Protein AF-A0A4R2CNG4-F1 (afdb_monomer)

Structure (mmCIF, N/CA/C/O backbone):
data_AF-A0A4R2CNG4-F1
#
_entry.id   AF-A0A4R2CNG4-F1
#
loop_
_atom_site.group_PDB
_atom_site.id
_atom_site.type_symbol
_atom_site.label_atom_id
_atom_site.label_alt_id
_atom_site.label_comp_id
_atom_site.label_asym_id
_atom_site.label_entity_id
_atom_site.label_seq_id
_atom_site.pdbx_PDB_ins_code
_atom_site.Cartn_x
_atom_site.Cartn_y
_atom_site.Cartn_z
_atom_site.occupancy
_atom_site.B_iso_or_equiv
_atom_site.auth_seq_id
_atom_site.auth_comp_id
_atom_site.auth_asym_id
_atom_site.auth_atom_id
_atom_site.pdbx_PDB_model_num
ATOM 1 N N . MET A 1 1 ? -35.492 -14.710 57.411 1.00 36.22 1 MET A N 1
ATOM 2 C CA . MET A 1 1 ? -34.637 -15.269 56.345 1.00 36.22 1 MET A CA 1
ATOM 3 C C . MET A 1 1 ? -34.602 -14.244 55.229 1.00 36.22 1 MET A C 1
ATOM 5 O O . MET A 1 1 ? -35.607 -14.068 54.559 1.00 36.22 1 MET A O 1
ATOM 9 N N . SER A 1 2 ? -33.529 -13.462 55.145 1.00 34.97 2 SER A N 1
ATOM 10 C CA . SER A 1 2 ? -33.324 -12.461 54.097 1.00 34.97 2 SER A CA 1
ATOM 11 C C . SER A 1 2 ? -32.857 -13.175 52.830 1.00 34.97 2 SER A C 1
ATOM 13 O O . SER A 1 2 ? -31.727 -13.656 52.791 1.00 34.97 2 SER A O 1
ATOM 15 N N . ASP A 1 3 ? -33.733 -13.291 51.836 1.00 41.25 3 ASP A N 1
ATOM 16 C CA . ASP A 1 3 ? -33.362 -13.737 50.493 1.00 41.25 3 ASP A CA 1
ATOM 17 C C . ASP A 1 3 ? -32.540 -12.619 49.834 1.00 41.25 3 ASP A C 1
ATOM 19 O O . ASP A 1 3 ? -33.071 -11.642 49.303 1.00 41.25 3 ASP A O 1
ATOM 23 N N . GLY A 1 4 ? -31.222 -12.675 50.027 1.00 43.47 4 GLY A N 1
ATOM 24 C CA . GLY A 1 4 ? -30.278 -11.741 49.430 1.00 43.47 4 GLY A CA 1
ATOM 25 C C . GLY A 1 4 ? -30.161 -12.038 47.943 1.00 43.47 4 GLY A C 1
ATOM 26 O O . GLY A 1 4 ? -29.298 -12.815 47.547 1.00 43.47 4 GLY A O 1
ATOM 27 N N . SER A 1 5 ? -31.032 -11.439 47.128 1.00 54.47 5 SER A N 1
ATOM 28 C CA . SER A 1 5 ? -30.981 -11.552 45.668 1.00 54.47 5 SER A CA 1
ATOM 29 C C . SER A 1 5 ? -29.634 -11.027 45.162 1.00 54.47 5 SER A C 1
ATOM 31 O O . SER A 1 5 ? -29.429 -9.816 45.039 1.00 54.47 5 SER A O 1
ATOM 33 N N . SER A 1 6 ? -28.699 -11.933 44.882 1.00 63.69 6 SER A N 1
ATOM 34 C CA . SER A 1 6 ? -27.425 -11.602 44.254 1.00 63.69 6 SER A CA 1
ATOM 35 C C . SER A 1 6 ? -27.705 -11.002 42.877 1.00 63.69 6 SER A C 1
ATOM 37 O O . SER A 1 6 ? -28.299 -11.633 42.007 1.00 63.69 6 SER A O 1
ATOM 39 N N . THR A 1 7 ? -27.329 -9.740 42.684 1.00 81.06 7 THR A N 1
ATOM 40 C CA . THR A 1 7 ? -27.475 -9.081 41.384 1.00 81.06 7 THR A CA 1
ATOM 41 C C . THR A 1 7 ? -26.303 -9.493 40.510 1.00 81.06 7 THR A C 1
ATOM 43 O O . THR A 1 7 ? -25.141 -9.378 40.915 1.00 81.06 7 THR A O 1
ATOM 46 N N . THR A 1 8 ? -26.600 -9.983 39.313 1.00 89.00 8 THR A N 1
ATOM 47 C CA . THR A 1 8 ? -25.595 -10.379 38.330 1.00 89.00 8 THR A CA 1
ATOM 48 C C . THR A 1 8 ? -25.377 -9.256 37.328 1.00 89.00 8 THR A C 1
ATOM 50 O O . THR A 1 8 ? -26.287 -8.492 36.990 1.00 89.00 8 THR A O 1
ATOM 53 N N . TYR A 1 9 ? -24.128 -9.082 36.909 1.00 90.88 9 TYR A N 1
ATOM 54 C CA . TYR A 1 9 ? -23.752 -7.993 36.018 1.00 90.88 9 TYR A CA 1
ATOM 55 C C . TYR A 1 9 ? -22.565 -8.357 35.130 1.00 90.88 9 TYR A C 1
ATOM 57 O O . TYR A 1 9 ? -21.733 -9.197 35.475 1.00 90.88 9 TYR A O 1
ATOM 65 N N . LEU A 1 10 ? -22.457 -7.659 34.003 1.00 91.12 10 LEU A N 1
ATOM 66 C CA . LEU A 1 10 ? -21.253 -7.595 33.178 1.00 91.12 10 LEU A CA 1
ATOM 67 C C . LEU A 1 10 ? -20.617 -6.215 33.337 1.00 91.12 10 LEU A C 1
ATOM 69 O O . LEU A 1 10 ? -21.306 -5.204 33.219 1.00 91.12 10 LEU A O 1
ATOM 73 N N . VAL A 1 11 ? -19.315 -6.154 33.605 1.00 92.44 11 VAL A N 1
ATOM 74 C CA . VAL A 1 11 ? -18.548 -4.900 33.623 1.00 92.44 11 VAL A CA 1
ATOM 75 C C . VAL A 1 11 ? -17.619 -4.851 32.421 1.00 92.44 11 VAL A C 1
ATOM 77 O O . VAL A 1 11 ? -16.892 -5.808 32.174 1.00 92.44 11 VAL A O 1
ATOM 80 N N . VAL A 1 12 ? -17.643 -3.752 31.674 1.00 88.00 12 VAL A N 1
ATOM 81 C CA . VAL A 1 12 ? -16.735 -3.544 30.540 1.00 88.00 12 VAL A CA 1
ATOM 82 C C . VAL A 1 12 ? -15.310 -3.358 31.066 1.00 88.00 12 VAL A C 1
ATOM 84 O O . VAL A 1 12 ? -15.073 -2.499 31.918 1.00 88.00 12 VAL A O 1
ATOM 87 N N . GLU A 1 13 ? -14.367 -4.165 30.580 1.00 84.31 13 GLU A N 1
ATOM 88 C CA . GLU A 1 13 ? -12.967 -4.143 31.031 1.00 84.31 13 GLU A CA 1
ATOM 89 C C . GLU A 1 13 ? -12.075 -3.217 30.199 1.00 84.31 13 GLU A C 1
ATOM 91 O O . GLU A 1 13 ? -11.009 -2.832 30.667 1.00 84.31 13 GLU A O 1
ATOM 96 N N . THR A 1 14 ? -12.470 -2.879 28.969 1.00 73.44 14 THR A N 1
ATOM 97 C CA . THR A 1 14 ? -11.611 -2.147 28.028 1.00 73.44 14 THR A CA 1
ATOM 98 C C . THR A 1 14 ? -12.406 -1.216 27.116 1.00 73.44 14 THR A C 1
ATOM 100 O O . THR A 1 14 ? -13.526 -1.537 26.720 1.00 73.44 14 THR A O 1
ATOM 103 N N . GLY A 1 15 ? -11.789 -0.111 26.692 1.00 72.56 15 GLY A N 1
ATOM 104 C CA . GLY A 1 15 ? -12.326 0.795 25.670 1.00 72.56 15 GLY A CA 1
ATOM 105 C C . GLY A 1 15 ? -13.042 2.019 26.243 1.00 72.56 15 GLY A C 1
ATOM 106 O O . GLY A 1 15 ? -12.961 2.311 27.431 1.00 72.56 15 GLY A O 1
ATOM 107 N N . SER A 1 16 ? -13.767 2.754 25.396 1.00 72.75 16 SER A N 1
ATOM 108 C CA . SER A 1 16 ? -14.463 4.002 25.775 1.00 72.75 16 SER A CA 1
ATOM 109 C C . SER A 1 16 ? -15.554 3.823 26.835 1.00 72.75 16 SER A C 1
ATOM 111 O O . SER A 1 16 ? -16.016 4.804 27.411 1.00 72.75 16 SER A O 1
ATOM 113 N N . HIS A 1 17 ? -15.969 2.579 27.070 1.00 76.56 17 HIS A N 1
ATOM 114 C CA . HIS A 1 17 ? -17.007 2.195 28.018 1.00 76.56 17 HIS A CA 1
ATOM 115 C C . HIS A 1 17 ? -16.443 1.500 29.268 1.00 76.56 17 HIS A C 1
ATOM 117 O O . HIS A 1 17 ? -17.216 0.925 30.029 1.00 76.56 17 HIS A O 1
ATOM 123 N N . GLU A 1 18 ? -15.122 1.517 29.487 1.00 80.69 18 GLU A N 1
ATOM 124 C CA . GLU A 1 18 ? -14.485 0.864 30.636 1.00 80.69 18 GLU A CA 1
ATOM 125 C C . GLU A 1 18 ? -15.155 1.251 31.968 1.00 80.69 18 GLU A C 1
ATOM 127 O O . GLU A 1 18 ? -15.445 2.416 32.243 1.00 80.69 18 GLU A O 1
ATOM 132 N N . GLY A 1 19 ? -15.444 0.241 32.792 1.00 79.19 19 GLY A N 1
ATOM 133 C CA . GLY A 1 19 ? -16.129 0.401 34.073 1.00 79.19 19 GLY A CA 1
ATOM 134 C C . GLY A 1 19 ? -17.658 0.477 33.984 1.00 79.19 19 GLY A C 1
ATOM 135 O O . GLY A 1 19 ? -18.321 0.348 35.018 1.00 79.19 19 GLY A O 1
ATOM 136 N N . GLN A 1 20 ? -18.243 0.614 32.788 1.00 83.38 20 GLN A N 1
ATOM 137 C CA . GLN A 1 20 ? -19.694 0.549 32.606 1.00 83.38 20 GLN A CA 1
ATOM 138 C C . GLN A 1 20 ? -20.218 -0.830 33.024 1.00 83.38 20 GLN A C 1
ATOM 140 O O . GLN A 1 20 ? -19.697 -1.863 32.602 1.00 83.38 20 GLN A O 1
ATOM 145 N N . ARG A 1 21 ? -21.271 -0.844 33.850 1.00 87.56 21 ARG A N 1
ATOM 146 C CA . ARG A 1 21 ? -21.945 -2.066 34.303 1.00 87.56 21 ARG A CA 1
ATOM 147 C C . ARG A 1 21 ? -23.271 -2.259 33.580 1.00 87.56 21 ARG A C 1
ATOM 149 O O . ARG A 1 21 ? -24.076 -1.335 33.495 1.00 87.56 21 ARG A O 1
ATOM 156 N N . ILE A 1 22 ? -23.499 -3.478 33.117 1.00 88.69 22 ILE A N 1
ATOM 157 C CA . ILE A 1 22 ? -24.766 -3.958 32.578 1.00 88.69 22 ILE A CA 1
ATOM 158 C C . ILE A 1 22 ? -25.358 -4.892 33.625 1.00 88.69 22 ILE A C 1
ATOM 160 O O . ILE A 1 22 ? -24.822 -5.975 33.852 1.00 88.69 22 ILE A O 1
ATOM 164 N N . ASN A 1 23 ? -26.450 -4.480 34.260 1.00 89.06 23 ASN A N 1
ATOM 165 C CA . ASN A 1 23 ? -27.163 -5.342 35.198 1.00 89.06 23 ASN A CA 1
ATOM 166 C C . ASN A 1 23 ? -28.033 -6.330 34.420 1.00 89.06 23 ASN A C 1
ATOM 168 O O . ASN A 1 23 ? -28.797 -5.918 33.545 1.00 89.06 23 ASN A O 1
ATOM 172 N N . LEU A 1 24 ? -27.940 -7.614 34.759 1.00 85.38 24 LEU A N 1
ATOM 173 C CA . LEU A 1 24 ? -28.818 -8.633 34.203 1.00 85.38 24 LEU A CA 1
ATOM 174 C C . LEU A 1 24 ? -30.115 -8.626 35.010 1.00 85.38 24 LEU A C 1
ATOM 176 O O . LEU A 1 24 ? -30.137 -8.931 36.199 1.00 85.38 24 LEU A O 1
ATOM 180 N N . THR A 1 25 ? -31.204 -8.208 34.369 1.00 77.50 25 THR A N 1
ATOM 181 C CA . THR A 1 25 ? -32.516 -8.027 35.019 1.00 77.50 25 THR A CA 1
ATOM 182 C C . THR A 1 25 ? -33.374 -9.292 35.000 1.00 77.50 25 THR A C 1
ATOM 184 O O . THR A 1 25 ? -34.535 -9.266 35.401 1.00 77.50 25 THR A O 1
ATOM 187 N N . GLY A 1 26 ? -32.829 -10.397 34.493 1.00 72.94 26 GLY A N 1
ATOM 188 C CA . GLY A 1 26 ? -33.515 -11.672 34.310 1.00 72.94 26 GLY A CA 1
ATOM 189 C C . GLY A 1 26 ? -34.300 -11.794 33.000 1.00 72.94 26 GLY A C 1
ATOM 190 O O . GLY A 1 26 ? -34.385 -12.884 32.434 1.00 72.94 26 GLY A O 1
ATOM 191 N N . ALA A 1 27 ? -34.815 -10.683 32.466 1.00 78.94 27 ALA A N 1
ATOM 192 C CA . ALA A 1 27 ? -35.435 -10.647 31.144 1.00 78.94 27 ALA A CA 1
ATOM 193 C C . ALA A 1 27 ? -34.397 -10.844 30.025 1.00 78.94 27 ALA A C 1
ATOM 195 O O . ALA A 1 27 ? -33.211 -10.564 30.200 1.00 78.94 27 ALA A O 1
ATOM 196 N N . ARG A 1 28 ? -34.852 -11.304 28.851 1.00 89.12 28 ARG A N 1
ATOM 197 C CA . ARG A 1 28 ? -33.993 -11.389 27.665 1.00 89.12 28 ARG A CA 1
ATOM 198 C C . ARG A 1 28 ? -33.649 -9.980 27.189 1.00 89.12 28 ARG A C 1
ATOM 200 O O . ARG A 1 28 ? -34.534 -9.231 26.796 1.00 89.12 28 ARG A O 1
ATOM 207 N N . MET A 1 29 ? -32.365 -9.655 27.221 1.00 90.12 29 MET A N 1
ATOM 208 C CA . MET A 1 29 ? -31.788 -8.388 26.796 1.00 90.12 29 MET A CA 1
ATOM 209 C C . MET A 1 29 ? -30.888 -8.636 25.592 1.00 90.12 29 MET A C 1
ATOM 211 O O . MET A 1 29 ? -30.112 -9.591 25.568 1.00 90.12 29 MET A O 1
ATOM 215 N N . THR A 1 30 ? -30.967 -7.772 24.593 1.00 92.69 30 THR A N 1
ATOM 216 C CA . THR A 1 30 ? -30.105 -7.812 23.417 1.00 92.69 30 THR A CA 1
ATOM 217 C C . THR A 1 30 ? -28.965 -6.813 23.549 1.00 92.69 30 THR A C 1
ATOM 219 O O . THR A 1 30 ? -29.128 -5.689 24.028 1.00 92.69 30 THR A O 1
ATOM 222 N N . VAL A 1 31 ? -27.787 -7.242 23.109 1.00 92.06 31 VAL A N 1
ATOM 223 C CA . VAL A 1 31 ? -26.568 -6.440 23.055 1.00 92.06 31 VAL A CA 1
ATOM 224 C C . VAL A 1 31 ? -26.232 -6.194 21.592 1.00 92.06 31 VAL A C 1
ATOM 226 O O . VAL A 1 31 ? -26.210 -7.128 20.787 1.00 92.06 31 VAL A O 1
ATOM 229 N N . GLY A 1 32 ? -25.970 -4.949 21.207 1.00 91.12 32 GLY A N 1
ATOM 230 C CA . GLY A 1 32 ? -25.566 -4.640 19.838 1.00 91.12 32 GLY A CA 1
ATOM 231 C C . GLY A 1 32 ? -25.347 -3.158 19.576 1.00 91.12 32 GLY A C 1
ATOM 232 O O . GLY A 1 32 ? -25.358 -2.329 20.481 1.00 91.12 32 GLY A O 1
ATOM 233 N N . ARG A 1 33 ? -25.140 -2.821 18.303 1.00 88.50 33 ARG A N 1
ATOM 234 C CA . ARG A 1 33 ? -24.912 -1.439 17.862 1.00 88.50 33 ARG A CA 1
ATOM 235 C C . ARG A 1 33 ? -26.197 -0.661 17.563 1.00 88.50 33 ARG A C 1
ATOM 237 O O . ARG A 1 33 ? -26.182 0.575 17.556 1.00 88.50 33 ARG A O 1
ATOM 244 N N . LEU A 1 34 ? -27.303 -1.350 17.267 1.00 84.75 34 LEU A N 1
ATOM 245 C CA . LEU A 1 34 ? -28.555 -0.681 16.916 1.00 84.75 34 LEU A CA 1
ATOM 246 C C . LEU A 1 34 ? -29.197 0.024 18.122 1.00 84.75 34 LEU A C 1
ATOM 248 O O . LEU A 1 34 ? -29.130 -0.485 19.238 1.00 84.75 34 LEU A O 1
ATOM 252 N N . PRO A 1 35 ? -29.904 1.148 17.891 1.00 79.31 35 PRO A N 1
ATOM 253 C CA . PRO A 1 35 ? -30.737 1.801 18.906 1.00 79.31 35 PRO A CA 1
ATOM 254 C C . PRO A 1 35 ? -31.845 0.923 19.495 1.00 79.31 35 PRO A C 1
ATOM 256 O O . PRO A 1 35 ? -32.363 1.246 20.554 1.00 79.31 35 PRO A O 1
ATOM 259 N N . SER A 1 36 ? -32.228 -0.153 18.804 1.00 81.69 36 SER A N 1
ATOM 260 C CA . SER A 1 36 ? -33.261 -1.089 19.249 1.00 81.69 36 SER A CA 1
ATOM 261 C C . SER A 1 36 ? -32.772 -2.111 20.278 1.00 81.69 36 SER A C 1
ATOM 263 O O . SER A 1 36 ? -33.601 -2.842 20.802 1.00 81.69 36 SER A O 1
ATOM 265 N N . CYS A 1 37 ? -31.461 -2.213 20.524 1.00 83.19 37 CYS A N 1
ATOM 266 C CA . CYS A 1 37 ? -30.922 -3.126 21.529 1.00 83.19 37 CYS A CA 1
ATOM 267 C C . CYS A 1 37 ? -31.036 -2.518 22.931 1.00 83.19 37 CYS A C 1
ATOM 269 O O . CYS A 1 37 ? -30.736 -1.336 23.109 1.00 83.19 37 CYS A O 1
ATOM 271 N N . GLU A 1 38 ? -31.391 -3.325 23.933 1.00 84.62 38 GLU A N 1
ATOM 272 C CA . GLU A 1 38 ? -31.448 -2.880 25.331 1.00 84.62 38 GLU A CA 1
ATOM 273 C C . GLU A 1 38 ? -30.076 -2.423 25.841 1.00 84.62 38 GLU A C 1
ATOM 275 O O . GLU A 1 38 ? -29.975 -1.461 26.602 1.00 84.62 38 GLU A O 1
ATOM 280 N N . VAL A 1 39 ? -29.011 -3.096 25.399 1.00 87.81 39 VAL A N 1
ATOM 281 C CA . VAL A 1 39 ? -27.630 -2.720 25.692 1.00 87.81 39 VAL A CA 1
ATOM 282 C C . VAL A 1 39 ? -26.952 -2.302 24.400 1.00 87.81 39 VAL A C 1
ATOM 284 O O . VAL A 1 39 ? -26.638 -3.124 23.534 1.00 87.81 39 VAL A O 1
ATOM 287 N N . ARG A 1 40 ? -26.712 -0.999 24.277 1.00 89.00 40 ARG A N 1
ATOM 288 C CA . ARG A 1 40 ? -26.128 -0.407 23.080 1.00 89.00 40 ARG A CA 1
ATOM 289 C C . ARG A 1 40 ? -24.688 0.025 23.302 1.00 89.00 40 ARG A C 1
ATOM 291 O O . ARG A 1 40 ? -24.406 0.788 24.221 1.00 89.00 40 ARG A O 1
ATOM 298 N N . PHE A 1 41 ? -23.826 -0.364 22.370 1.00 84.44 41 PHE A N 1
ATOM 299 C CA . PHE A 1 41 ? -22.465 0.153 22.256 1.00 84.44 41 PHE A CA 1
ATOM 300 C C . PHE A 1 41 ? -22.240 0.750 20.867 1.00 84.44 41 PHE A C 1
ATOM 302 O O . PHE A 1 41 ? -22.619 0.160 19.853 1.00 84.44 41 PHE A O 1
ATOM 309 N N . GLU A 1 42 ? -21.616 1.926 20.803 1.00 80.00 42 GLU A N 1
ATOM 310 C CA . GLU A 1 42 ? -21.259 2.581 19.538 1.00 80.00 42 GLU A CA 1
ATOM 311 C C . GLU A 1 42 ? -19.905 2.078 19.014 1.00 80.00 42 GLU A C 1
ATOM 313 O O . GLU A 1 42 ? -19.005 2.854 18.711 1.00 80.00 42 GLU A O 1
ATOM 318 N N . ASP A 1 43 ? -19.770 0.755 18.898 1.00 79.00 43 ASP A N 1
ATOM 319 C CA . ASP A 1 43 ? -18.554 0.093 18.421 1.00 79.00 43 ASP A CA 1
ATOM 320 C C . ASP A 1 43 ? -18.745 -0.420 16.979 1.00 79.00 43 ASP A C 1
ATOM 322 O O . ASP A 1 43 ? -19.647 -1.229 16.734 1.00 79.00 43 ASP A O 1
ATOM 326 N N . PRO A 1 44 ? -17.932 0.022 15.999 1.00 80.75 44 PRO A N 1
ATOM 327 C CA . PRO A 1 44 ? -18.067 -0.386 14.601 1.00 80.75 44 PRO A CA 1
ATOM 328 C C . PRO A 1 44 ? -17.884 -1.894 14.357 1.00 80.75 44 PRO A C 1
ATOM 330 O O . PRO A 1 44 ? -18.439 -2.396 13.375 1.00 80.75 44 PRO A O 1
ATOM 333 N N . TYR A 1 45 ? -17.159 -2.607 15.222 1.00 83.69 45 TYR A N 1
ATOM 334 C CA . TYR A 1 45 ? -16.935 -4.053 15.133 1.00 83.69 45 TYR A CA 1
ATOM 335 C C . TYR A 1 45 ? -18.067 -4.863 15.772 1.00 83.69 45 TYR A C 1
ATOM 337 O O . TYR A 1 45 ? -18.253 -6.044 15.462 1.00 83.69 45 TYR A O 1
ATOM 345 N N . LEU A 1 46 ? -18.899 -4.219 16.594 1.00 89.56 46 LEU A N 1
ATOM 346 C CA . LEU A 1 46 ? -20.092 -4.839 17.143 1.00 89.56 46 LEU A CA 1
ATOM 347 C C . LEU A 1 46 ? -21.195 -4.940 16.077 1.00 89.56 46 LEU A C 1
ATOM 349 O O . LEU A 1 46 ? -21.492 -4.020 15.298 1.00 89.56 46 LEU A O 1
ATOM 353 N N . SER A 1 47 ? -21.845 -6.101 16.054 1.00 91.75 47 SER A N 1
ATOM 354 C CA . SER A 1 47 ? -22.941 -6.365 15.122 1.00 91.75 47 SER A CA 1
ATOM 355 C C . SER A 1 47 ? -24.181 -5.562 15.513 1.00 91.75 47 SER A C 1
ATOM 357 O O . SER A 1 47 ? -24.345 -5.136 16.655 1.00 91.75 47 SER A O 1
ATOM 359 N N . ARG A 1 48 ? -25.067 -5.330 14.539 1.00 91.00 48 ARG A N 1
ATOM 360 C CA . ARG A 1 48 ? -26.311 -4.562 14.723 1.00 91.00 48 ARG A CA 1
ATOM 361 C C . ARG A 1 48 ? -27.121 -5.063 15.922 1.00 91.00 48 ARG A C 1
ATOM 363 O O . ARG A 1 48 ? -27.442 -4.272 16.801 1.00 91.00 48 ARG A O 1
ATOM 370 N N . THR A 1 49 ? -27.330 -6.371 15.964 1.00 94.06 49 THR A N 1
ATOM 371 C CA . THR A 1 49 ? -27.847 -7.140 17.095 1.00 94.06 49 THR A CA 1
ATOM 372 C C . THR A 1 49 ? -26.889 -8.318 17.229 1.00 94.06 49 THR A C 1
ATOM 374 O O . THR A 1 49 ? -26.804 -9.126 16.311 1.00 94.06 49 THR A O 1
ATOM 377 N N . HIS A 1 50 ? -26.048 -8.318 18.260 1.00 94.88 50 HIS A N 1
ATOM 378 C CA . HIS A 1 50 ? -24.863 -9.176 18.337 1.00 94.88 50 HIS A CA 1
ATOM 379 C C . HIS A 1 50 ? -25.106 -10.404 19.213 1.00 94.88 50 HIS A C 1
ATOM 381 O O . HIS A 1 50 ? -24.918 -11.526 18.758 1.00 94.88 50 HIS A O 1
ATOM 387 N N . ALA A 1 51 ? -25.568 -10.193 20.443 1.00 97.00 51 ALA A N 1
ATOM 388 C CA . ALA A 1 51 ? -25.791 -11.262 21.407 1.00 97.00 51 ALA A CA 1
ATOM 389 C C . ALA A 1 51 ? -27.077 -11.036 22.205 1.00 97.00 51 ALA A C 1
ATOM 391 O O . ALA A 1 51 ? -27.609 -9.923 22.250 1.00 97.00 51 ALA A O 1
ATOM 392 N N . ALA A 1 52 ? -27.559 -12.093 22.850 1.00 95.50 52 ALA A N 1
ATOM 393 C CA . ALA A 1 52 ? -28.608 -12.030 23.856 1.00 95.50 52 ALA A CA 1
ATOM 394 C C . ALA A 1 52 ? -28.088 -12.510 25.212 1.00 95.50 52 ALA A C 1
ATOM 396 O O . ALA A 1 52 ? -27.294 -13.447 25.293 1.00 95.50 52 ALA A O 1
ATOM 397 N N . LEU A 1 53 ? -28.586 -11.875 26.267 1.00 94.00 53 LEU A N 1
ATOM 398 C CA . LEU A 1 53 ? -28.361 -12.225 27.662 1.00 94.00 53 LEU A CA 1
ATOM 399 C C . LEU A 1 53 ? -29.718 -12.453 28.318 1.00 94.00 53 LEU A C 1
ATOM 401 O O . LEU A 1 53 ? -30.644 -11.677 28.094 1.00 94.00 53 LEU A O 1
ATOM 405 N N . TRP A 1 54 ? -29.867 -13.510 29.104 1.00 91.31 54 TRP A N 1
ATOM 406 C CA . TRP A 1 54 ? -31.088 -13.748 29.877 1.00 91.31 54 TRP A CA 1
ATOM 407 C C . TRP A 1 54 ? -30.794 -14.633 31.076 1.00 91.31 54 TRP A C 1
ATOM 409 O O . TRP A 1 54 ? -29.754 -15.290 31.135 1.00 91.31 54 TRP A O 1
ATOM 419 N N . GLN A 1 55 ? -31.761 -14.704 31.985 1.00 86.88 55 GLN A N 1
ATOM 420 C CA . GLN A 1 55 ? -31.709 -15.609 33.118 1.00 86.88 55 GLN A CA 1
ATOM 421 C C . GLN A 1 55 ? -32.803 -16.668 33.006 1.00 86.88 55 GLN A C 1
ATOM 423 O O . GLN A 1 55 ? -33.946 -16.380 32.650 1.00 86.88 55 GLN A O 1
ATOM 428 N N . GLN A 1 56 ? -32.467 -17.910 33.337 1.00 84.25 56 GLN A N 1
ATOM 429 C CA . GLN A 1 56 ? -33.421 -19.007 33.442 1.00 84.25 56 GLN A CA 1
ATOM 430 C C . GLN A 1 56 ? -33.129 -19.806 34.712 1.00 84.25 56 GLN A C 1
ATOM 432 O O . GLN A 1 56 ? -32.041 -20.348 34.872 1.00 84.25 56 GLN A O 1
ATOM 437 N N . GLY A 1 57 ? -34.092 -19.871 35.637 1.00 81.56 57 GLY A N 1
ATOM 438 C CA . GLY A 1 57 ? -33.930 -20.616 36.894 1.00 81.56 57 GLY A CA 1
ATOM 439 C C . GLY A 1 57 ? -32.784 -20.110 37.781 1.00 81.56 57 GLY A C 1
ATOM 440 O O . GLY A 1 57 ? -32.100 -20.918 38.400 1.00 81.56 57 GLY A O 1
ATOM 441 N N . GLY A 1 58 ? -32.534 -18.794 37.800 1.00 82.12 58 GLY A N 1
ATOM 442 C CA . GLY A 1 58 ? -31.422 -18.186 38.547 1.00 82.12 58 GLY A CA 1
ATOM 443 C C . GLY A 1 58 ? -30.044 -18.386 37.906 1.00 82.12 58 GLY A C 1
ATOM 444 O O . GLY A 1 58 ? -29.025 -18.114 38.534 1.00 82.12 58 GLY A O 1
ATOM 445 N N . VAL A 1 59 ? -30.001 -18.882 36.667 1.00 86.06 59 VAL A N 1
ATOM 446 C CA . VAL A 1 59 ? -28.773 -19.090 35.899 1.00 86.06 59 VAL A CA 1
ATOM 447 C C . VAL A 1 59 ? -28.743 -18.127 34.720 1.00 86.06 59 VAL A C 1
ATOM 449 O O . VAL A 1 59 ? -29.681 -18.106 33.925 1.00 86.06 59 VAL A O 1
ATOM 452 N N . ASP A 1 60 ? -27.666 -17.354 34.605 1.00 92.44 60 ASP A N 1
ATOM 453 C CA . ASP A 1 60 ? -27.459 -16.411 33.509 1.00 92.44 60 ASP A CA 1
ATOM 454 C C . ASP A 1 60 ? -26.793 -17.080 32.302 1.00 92.44 60 ASP A C 1
ATOM 456 O O . ASP A 1 60 ? -25.854 -17.874 32.435 1.00 92.44 60 ASP A O 1
ATOM 460 N N . TYR A 1 61 ? -27.290 -16.742 31.116 1.00 94.19 61 TYR A N 1
ATOM 461 C CA . TYR A 1 61 ? -26.856 -17.279 29.833 1.00 94.19 61 TYR A CA 1
ATOM 462 C C . TYR A 1 61 ? -26.488 -16.163 28.862 1.00 94.19 61 TYR A C 1
ATOM 464 O O . TYR A 1 61 ? -27.067 -15.076 28.887 1.00 94.19 61 TYR A O 1
ATOM 472 N N . VAL A 1 62 ? -25.557 -16.482 27.967 1.00 96.75 62 VAL A N 1
ATOM 473 C CA . VAL A 1 62 ? -25.198 -15.683 26.797 1.00 96.75 62 VAL A CA 1
ATOM 474 C C . VAL A 1 62 ? -25.363 -16.510 25.525 1.00 96.75 62 VAL A C 1
ATOM 476 O O . VAL A 1 62 ? -25.043 -17.698 25.495 1.00 96.75 62 VAL A O 1
ATOM 479 N N . GLU A 1 63 ? -25.854 -15.883 24.463 1.00 96.44 63 GLU A N 1
ATOM 480 C CA . GLU A 1 63 ? -26.039 -16.487 23.142 1.00 96.44 63 GLU A CA 1
ATOM 481 C C . GLU A 1 63 ? -25.587 -15.522 22.054 1.00 96.44 63 GLU A C 1
ATOM 483 O O . GLU A 1 63 ? -25.930 -14.339 22.091 1.00 96.44 63 GLU A O 1
ATOM 488 N N . ASP A 1 64 ? -24.863 -16.041 21.068 1.00 97.31 64 ASP A N 1
ATOM 489 C CA . ASP A 1 64 ? -24.557 -15.311 19.844 1.00 97.31 64 ASP A CA 1
ATOM 490 C C . ASP A 1 64 ? -25.762 -15.329 18.891 1.00 97.31 64 ASP A C 1
ATOM 492 O O . ASP A 1 64 ? -26.345 -16.382 18.639 1.00 97.31 64 ASP A O 1
ATOM 496 N N . LEU A 1 65 ? -26.132 -14.173 18.335 1.00 95.38 65 LEU A N 1
ATOM 497 C CA . LEU A 1 65 ? -27.284 -14.037 17.432 1.00 95.38 65 LEU A CA 1
ATOM 498 C C . LEU A 1 65 ? -26.880 -14.058 15.948 1.00 95.38 65 LEU A C 1
ATOM 500 O O . LEU A 1 65 ? -27.519 -13.408 15.118 1.00 95.38 65 LEU A O 1
ATOM 504 N N . GLY A 1 66 ? -25.813 -14.785 15.608 1.00 88.00 66 GLY A N 1
ATOM 505 C CA . GLY A 1 66 ? -25.248 -14.820 14.259 1.00 88.00 66 GLY A CA 1
ATOM 506 C C . GLY A 1 66 ? -24.398 -13.587 13.970 1.00 88.00 66 GLY A C 1
ATOM 507 O O . GLY A 1 66 ? -24.503 -12.980 12.900 1.00 88.00 66 GLY A O 1
ATOM 508 N N . SER A 1 67 ? -23.603 -13.167 14.949 1.00 93.62 67 SER A N 1
ATOM 509 C CA . SER A 1 67 ? -22.782 -11.972 14.832 1.00 93.62 67 SER A CA 1
ATOM 510 C C . SER A 1 67 ? -21.594 -12.186 13.887 1.00 93.62 67 SER A C 1
ATOM 512 O O . SER A 1 67 ? -21.064 -13.284 13.744 1.00 93.62 67 SER A O 1
ATOM 514 N N . ALA A 1 68 ? -21.139 -11.114 13.229 1.00 88.19 68 ALA A N 1
ATOM 515 C CA . ALA A 1 68 ? -20.013 -11.202 12.295 1.00 88.19 68 ALA A CA 1
ATOM 516 C C . ALA A 1 68 ? -18.660 -11.429 12.996 1.00 88.19 68 ALA A C 1
ATOM 518 O O . ALA A 1 68 ? -17.763 -12.031 12.413 1.00 88.19 68 ALA A O 1
ATOM 519 N N . GLY A 1 69 ? -18.510 -10.911 14.220 1.00 88.62 69 GLY A N 1
ATOM 520 C CA . GLY A 1 69 ? -17.285 -11.030 15.016 1.00 88.62 69 GLY A CA 1
ATOM 521 C C . GLY A 1 69 ? -17.276 -12.227 15.966 1.00 88.62 69 GLY A C 1
ATOM 522 O O . GLY A 1 69 ? -16.215 -12.568 16.472 1.00 88.62 69 GLY A O 1
ATOM 523 N N . GLY A 1 70 ? -18.429 -12.866 16.182 1.00 92.38 70 GLY A N 1
ATOM 524 C CA . GLY A 1 70 ? -18.613 -13.934 17.156 1.00 92.38 70 GLY A CA 1
ATOM 525 C C . GLY A 1 70 ? -18.697 -13.437 18.601 1.00 92.38 70 GLY A C 1
ATOM 526 O O . GLY A 1 70 ? -18.203 -12.362 18.956 1.00 92.38 70 GLY A O 1
ATOM 527 N N . THR A 1 71 ? -19.291 -14.280 19.443 1.00 95.69 71 THR A N 1
ATOM 528 C CA . THR A 1 71 ? -19.284 -14.145 20.900 1.00 95.69 71 THR A CA 1
ATOM 529 C C . THR A 1 71 ? -18.345 -15.189 21.499 1.00 95.69 71 THR A C 1
ATOM 531 O O . THR A 1 71 ? -18.383 -16.361 21.116 1.00 95.69 71 THR A O 1
ATOM 534 N N . PHE A 1 72 ? -17.521 -14.786 22.463 1.00 95.06 72 PHE A N 1
ATOM 535 C CA . PHE A 1 72 ? -16.563 -15.665 23.130 1.00 95.06 72 PHE A CA 1
ATOM 536 C C . PHE A 1 72 ? -16.772 -15.641 24.638 1.00 95.06 72 PHE A C 1
ATOM 538 O O . PHE A 1 72 ? -17.073 -14.597 25.212 1.00 95.06 72 PHE A O 1
ATOM 545 N N . VAL A 1 73 ? -16.555 -16.777 25.294 1.00 95.50 73 VAL A N 1
ATOM 546 C CA . VAL A 1 73 ? -16.493 -16.871 26.757 1.00 95.50 73 VAL A CA 1
ATOM 547 C C . VAL A 1 73 ? -15.164 -17.513 27.129 1.00 95.50 73 VAL A C 1
ATOM 549 O O . VAL A 1 73 ? -14.865 -18.618 26.684 1.00 95.50 73 VAL A O 1
ATOM 552 N N . ASN A 1 74 ? -14.351 -16.806 27.913 1.00 92.38 74 ASN A N 1
ATOM 553 C CA . ASN A 1 74 ? -12.983 -17.178 28.285 1.00 92.38 74 ASN A CA 1
ATOM 554 C C . ASN A 1 74 ? -12.091 -17.511 27.072 1.00 92.38 74 ASN A C 1
ATOM 556 O O . ASN A 1 74 ? -11.254 -18.409 27.125 1.00 92.38 74 ASN A O 1
ATOM 560 N N . GLY A 1 75 ? -12.279 -16.778 25.968 1.00 89.56 75 GLY A N 1
ATOM 561 C CA . GLY A 1 75 ? -11.520 -16.940 24.723 1.00 89.56 75 GLY A CA 1
ATOM 562 C C . GLY A 1 75 ? -12.023 -18.049 23.795 1.00 89.56 75 GLY A C 1
ATOM 563 O O . GLY A 1 75 ? -11.504 -18.195 22.692 1.00 89.56 75 GLY A O 1
ATOM 564 N N . GLU A 1 76 ? -13.046 -18.806 24.191 1.00 91.38 76 GLU A N 1
ATOM 565 C CA . GLU A 1 76 ? -13.649 -19.845 23.358 1.00 91.38 76 GLU A CA 1
ATOM 566 C C . GLU A 1 76 ? -14.923 -19.324 22.684 1.00 91.38 76 GLU A C 1
ATOM 568 O O . GLU A 1 76 ? -15.816 -18.799 23.354 1.00 91.38 76 GLU A O 1
ATOM 573 N N . ALA A 1 77 ? -15.012 -19.473 21.360 1.00 92.50 77 ALA A N 1
ATOM 574 C CA . ALA A 1 77 ? -16.189 -19.075 20.595 1.00 92.50 77 ALA A CA 1
ATOM 575 C C . ALA A 1 77 ? -17.394 -19.947 20.966 1.00 92.50 77 ALA A C 1
ATOM 577 O O . ALA A 1 77 ? -17.294 -21.176 20.997 1.00 92.50 77 ALA A O 1
ATOM 578 N N . ILE A 1 78 ? -18.543 -19.321 21.206 1.00 94.19 78 ILE A N 1
ATOM 579 C CA . ILE A 1 78 ? -19.778 -20.044 21.514 1.00 94.19 78 ILE A CA 1
ATOM 580 C C . ILE A 1 78 ? -20.633 -20.192 20.254 1.00 94.19 78 ILE A C 1
ATOM 582 O O . ILE A 1 78 ? -20.806 -19.248 19.490 1.00 94.19 78 ILE A O 1
ATOM 586 N N . THR A 1 79 ? -21.183 -21.385 20.042 1.00 85.75 79 THR A N 1
ATOM 587 C CA . THR A 1 79 ? -22.108 -21.690 18.931 1.00 85.75 79 THR A CA 1
ATOM 588 C C . THR A 1 79 ? -23.513 -22.044 19.415 1.00 85.75 79 THR A C 1
ATOM 590 O O . THR A 1 79 ? -24.445 -22.138 18.621 1.00 85.75 79 THR A O 1
ATOM 593 N N . VAL A 1 80 ? -23.665 -22.236 20.724 1.00 91.19 80 VAL A N 1
ATOM 594 C CA . VAL A 1 80 ? -24.919 -22.502 21.429 1.00 91.19 80 VAL A CA 1
ATOM 595 C C . VAL A 1 80 ? -24.952 -21.646 22.698 1.00 91.19 80 VAL A C 1
ATOM 597 O O . VAL A 1 80 ? -23.881 -21.242 23.168 1.00 91.19 80 VAL A O 1
ATOM 600 N N . PRO A 1 81 ? -26.138 -21.385 23.279 1.00 94.38 81 PRO A N 1
ATOM 601 C CA . PRO A 1 81 ? -26.248 -20.681 24.549 1.00 94.38 81 PRO A CA 1
ATOM 602 C C . PRO A 1 81 ? -25.309 -21.245 25.619 1.00 94.38 81 PRO A C 1
ATOM 604 O O . PRO A 1 81 ? -25.331 -22.444 25.913 1.00 94.38 81 PRO A O 1
ATOM 607 N N . ARG A 1 82 ? -24.490 -20.378 26.217 1.00 95.50 82 ARG A N 1
ATOM 608 C CA . ARG A 1 82 ? -23.513 -20.741 27.246 1.00 95.50 82 ARG A CA 1
ATOM 609 C C . ARG A 1 82 ? -23.885 -20.096 28.574 1.00 95.50 82 ARG A C 1
ATOM 611 O O . ARG A 1 82 ? -24.176 -18.907 28.642 1.00 95.50 82 ARG A O 1
ATOM 618 N N . ARG A 1 83 ? -23.866 -20.903 29.633 1.00 95.12 83 ARG A N 1
ATOM 619 C CA . ARG A 1 83 ? -24.024 -20.438 31.015 1.00 95.12 83 ARG A CA 1
ATOM 620 C C . ARG A 1 83 ? -22.811 -19.607 31.436 1.00 95.12 83 ARG A C 1
ATOM 622 O O . ARG A 1 83 ? -21.688 -20.012 31.147 1.00 95.12 83 ARG A O 1
ATOM 629 N N . LEU A 1 84 ? -23.050 -18.525 32.173 1.00 94.06 84 LEU A N 1
ATOM 630 C CA . LEU A 1 84 ? -22.010 -17.687 32.769 1.00 94.06 84 LEU A CA 1
ATOM 631 C C . LEU A 1 84 ? -21.735 -18.065 34.230 1.00 94.06 84 LEU A C 1
ATOM 633 O O . LEU A 1 84 ? -22.652 -18.342 35.011 1.00 94.06 84 LEU A O 1
ATOM 637 N N . TYR A 1 85 ? -20.458 -18.039 34.602 1.00 92.25 85 TYR A N 1
ATOM 638 C CA . TYR A 1 85 ? -19.962 -18.222 35.963 1.00 92.25 85 TYR A CA 1
ATOM 639 C C . TYR A 1 85 ? -19.213 -16.975 36.439 1.00 92.25 85 TYR A C 1
ATOM 641 O O . TYR A 1 85 ? -18.519 -16.343 35.641 1.00 92.25 85 TYR A O 1
ATOM 649 N N . PRO A 1 86 ? -19.323 -16.591 37.728 1.00 90.44 86 PRO A N 1
ATOM 650 C CA . PRO A 1 86 ? -18.616 -15.430 38.273 1.00 90.44 86 PRO A CA 1
ATOM 651 C C . PRO A 1 86 ? -17.125 -15.439 37.919 1.00 90.44 86 PRO A C 1
ATOM 653 O O . PRO A 1 86 ? -16.428 -16.415 38.185 1.00 90.44 86 PRO A O 1
ATOM 656 N N . GLY A 1 87 ? -16.643 -14.340 37.338 1.00 89.56 87 GLY A N 1
ATOM 657 C CA . GLY A 1 87 ? -15.270 -14.200 36.854 1.00 89.56 87 GLY A CA 1
ATOM 658 C C . GLY A 1 87 ? -15.078 -14.491 35.364 1.00 89.56 87 GLY A C 1
ATOM 659 O O . GLY A 1 87 ? -14.028 -14.123 34.836 1.00 89.56 87 GLY A O 1
ATOM 660 N N . ASP A 1 88 ? -16.068 -15.074 34.681 1.00 95.31 88 ASP A N 1
ATOM 661 C CA . ASP A 1 88 ? -15.997 -15.325 33.241 1.00 95.31 88 ASP A CA 1
ATOM 662 C C . ASP A 1 88 ? -15.778 -14.031 32.459 1.00 95.31 88 ASP A C 1
ATOM 664 O O . ASP A 1 88 ? -16.412 -13.002 32.713 1.00 95.31 88 ASP A O 1
ATOM 668 N N . ARG A 1 89 ? -14.897 -14.102 31.462 1.00 96.88 89 ARG A N 1
ATOM 669 C CA . ARG A 1 89 ? -14.707 -13.035 30.484 1.00 96.88 89 ARG A CA 1
ATOM 670 C C . ARG A 1 89 ? -15.560 -13.314 29.265 1.00 96.88 89 ARG A C 1
ATOM 672 O O . ARG A 1 89 ? -15.403 -14.351 28.628 1.00 96.88 89 ARG A O 1
ATOM 679 N N . VAL A 1 90 ? -16.444 -12.390 28.935 1.00 95.81 90 VAL A N 1
ATOM 680 C CA . VAL A 1 90 ? -17.311 -12.450 27.761 1.00 95.81 90 VAL A CA 1
ATOM 681 C C . VAL A 1 90 ? -16.818 -11.415 26.763 1.00 95.81 90 VAL A C 1
ATOM 683 O O . VAL A 1 90 ? -16.676 -10.246 27.117 1.00 95.81 90 VAL A O 1
ATOM 686 N N . ALA A 1 91 ? -16.569 -11.832 25.527 1.00 94.25 91 ALA A N 1
ATOM 687 C CA . ALA A 1 91 ? -16.199 -10.935 24.445 1.00 94.25 91 ALA A CA 1
ATOM 688 C C . ALA A 1 91 ? -17.290 -10.902 23.377 1.00 94.25 91 ALA A C 1
ATOM 690 O O . ALA A 1 91 ? -17.750 -11.953 22.927 1.00 94.25 91 ALA A O 1
ATOM 691 N N . PHE A 1 92 ? -17.662 -9.699 22.953 1.00 92.94 92 PHE A N 1
ATOM 692 C CA . PHE A 1 92 ? -18.520 -9.460 21.796 1.00 92.94 92 PHE A CA 1
ATOM 693 C C . PHE A 1 92 ? -17.684 -8.768 20.720 1.00 92.94 92 PHE A C 1
ATOM 695 O O . PHE A 1 92 ? -17.461 -7.558 20.794 1.00 92.94 92 PHE A O 1
ATOM 702 N N . ALA A 1 93 ? -17.174 -9.526 19.745 1.00 91.44 93 ALA A N 1
ATOM 703 C CA . ALA A 1 93 ? -16.043 -9.082 18.924 1.00 91.44 93 ALA A CA 1
ATOM 704 C C . ALA A 1 93 ? -14.874 -8.574 19.810 1.00 91.44 93 ALA A C 1
ATOM 706 O O . ALA A 1 93 ? -14.374 -9.325 20.647 1.00 91.44 93 ALA A O 1
ATOM 707 N N . ASP A 1 94 ? -14.473 -7.306 19.671 1.00 86.56 94 ASP A N 1
ATOM 708 C CA . ASP A 1 94 ? -13.359 -6.706 20.422 1.00 86.56 94 ASP A CA 1
ATOM 709 C C . ASP A 1 94 ? -13.769 -6.159 21.805 1.00 86.56 94 ASP A C 1
ATOM 711 O O . ASP A 1 94 ? -12.910 -5.812 22.619 1.00 86.56 94 ASP A O 1
ATOM 715 N N . LEU A 1 95 ? -15.071 -6.098 22.106 1.00 87.88 95 LEU A N 1
ATOM 716 C CA . LEU A 1 95 ? -15.574 -5.593 23.382 1.00 87.88 95 LEU A CA 1
ATOM 717 C C . LEU A 1 95 ? -15.441 -6.663 24.472 1.00 87.88 95 LEU A C 1
ATOM 719 O O . LEU A 1 95 ? -16.162 -7.658 24.445 1.00 87.88 95 LEU A O 1
ATOM 723 N N . GLN A 1 96 ? -14.561 -6.433 25.450 1.00 92.94 96 GLN A N 1
ATOM 724 C CA . GLN A 1 96 ? -14.310 -7.343 26.573 1.00 92.94 96 GLN A CA 1
ATOM 725 C C . GLN A 1 96 ? -15.108 -6.940 27.816 1.00 92.94 96 GLN A C 1
ATOM 727 O O . GLN A 1 96 ? -15.046 -5.795 28.276 1.00 92.94 96 GLN A O 1
ATOM 732 N N . LEU A 1 97 ? -15.825 -7.900 28.396 1.00 93.44 97 LEU A N 1
ATOM 733 C CA . LEU A 1 97 ? -16.580 -7.740 29.631 1.00 93.44 97 LEU A CA 1
ATOM 734 C C . LEU A 1 97 ? -16.246 -8.857 30.615 1.00 93.44 97 LEU A C 1
ATOM 736 O O . LEU A 1 97 ? -15.939 -9.979 30.224 1.00 93.44 97 LEU A O 1
ATOM 740 N N . ARG A 1 98 ? -16.384 -8.575 31.907 1.00 95.81 98 ARG A N 1
ATOM 741 C CA . ARG A 1 98 ? -16.268 -9.571 32.972 1.00 95.81 98 ARG A CA 1
ATOM 742 C C . ARG A 1 98 ? -17.592 -9.743 33.689 1.00 95.81 98 ARG A C 1
ATOM 744 O O . ARG A 1 98 ? -18.197 -8.765 34.126 1.00 95.81 98 ARG A O 1
ATOM 751 N N . TYR A 1 99 ? -18.014 -10.988 33.837 1.00 94.31 99 TYR A N 1
ATOM 752 C CA . TYR A 1 99 ? -19.211 -11.357 34.568 1.00 94.31 99 TYR A CA 1
ATOM 753 C C . TYR A 1 99 ? -18.941 -11.408 36.073 1.00 94.31 99 TYR A C 1
ATOM 755 O O . TYR A 1 99 ? -17.915 -11.921 36.528 1.00 94.31 99 TYR A O 1
ATOM 763 N N . GLY A 1 100 ? -19.862 -10.867 36.862 1.00 90.88 100 GLY A N 1
ATOM 764 C CA . GLY A 1 100 ? -19.760 -10.810 38.311 1.00 90.88 100 GLY A CA 1
ATOM 765 C C . GLY A 1 100 ? -21.111 -10.929 39.003 1.00 90.88 100 GLY A C 1
ATOM 766 O O . GLY A 1 100 ? -22.168 -10.699 38.419 1.00 90.88 100 GLY A O 1
ATOM 767 N N . THR A 1 101 ? -21.045 -11.277 40.282 1.00 87.81 101 THR A N 1
ATOM 768 C CA . THR A 1 101 ? -22.166 -11.307 41.225 1.00 87.81 101 THR A CA 1
ATOM 769 C C . THR A 1 101 ? -21.878 -10.312 42.340 1.00 87.81 101 THR A C 1
ATOM 771 O O . THR A 1 101 ? -20.765 -10.308 42.868 1.00 87.81 101 THR A O 1
ATOM 774 N N . GLY A 1 102 ? -22.853 -9.499 42.734 1.00 78.00 102 GLY A N 1
ATOM 775 C CA . GLY A 1 102 ? -22.718 -8.584 43.869 1.00 78.00 102 GLY A CA 1
ATOM 776 C C . GLY A 1 102 ? -24.005 -8.461 44.677 1.00 78.00 102 GLY A C 1
ATOM 777 O O . GLY A 1 102 ? -25.099 -8.665 44.151 1.00 78.00 102 GLY A O 1
ATOM 778 N N . GLU A 1 103 ? -23.877 -8.119 45.960 1.00 57.06 103 GLU A N 1
ATOM 779 C CA . GLU A 1 103 ? -25.009 -7.629 46.751 1.00 57.06 103 GLU A CA 1
ATOM 780 C C . GLU A 1 103 ? -25.440 -6.264 46.201 1.00 57.06 103 GLU A C 1
ATOM 782 O O . GLU A 1 103 ? -24.598 -5.434 45.849 1.00 57.06 103 GLU A O 1
ATOM 787 N N . GLY A 1 104 ? -26.754 -6.081 46.050 1.00 50.41 104 GLY A N 1
ATOM 788 C CA . GLY A 1 104 ? -27.358 -4.995 45.283 1.00 50.41 104 GLY A CA 1
ATOM 789 C C . GLY A 1 104 ? -26.734 -3.619 45.529 1.00 50.41 104 GLY A C 1
ATOM 790 O O . GLY A 1 104 ? -26.681 -3.128 46.654 1.00 50.41 104 GLY A O 1
ATOM 791 N N . ALA A 1 105 ? -26.327 -2.965 44.442 1.00 41.91 105 ALA A N 1
ATOM 792 C CA . ALA A 1 105 ? -26.139 -1.522 44.410 1.00 41.91 105 ALA A CA 1
ATOM 793 C C . ALA A 1 105 ? -27.341 -0.899 43.674 1.00 41.91 105 ALA A C 1
ATOM 795 O O . ALA A 1 105 ? -27.812 -1.471 42.688 1.00 41.91 105 ALA A O 1
ATOM 796 N N . PRO A 1 106 ? -27.870 0.228 44.174 1.00 43.16 106 PRO A N 1
ATOM 797 C CA . PRO A 1 106 ? -29.229 0.685 43.918 1.00 43.16 106 PRO A CA 1
ATOM 798 C C . PRO A 1 106 ? -29.497 1.027 42.451 1.00 43.16 106 PRO A C 1
ATOM 800 O O . PRO A 1 106 ? -28.629 1.500 41.718 1.00 43.16 106 PRO A O 1
ATOM 803 N N . THR A 1 107 ? -30.759 0.813 42.074 1.00 46.84 107 THR A N 1
ATOM 804 C CA . THR A 1 107 ? -31.480 1.429 40.960 1.00 46.84 107 THR A CA 1
ATOM 805 C C . THR A 1 107 ? -30.906 2.793 40.604 1.00 46.84 107 THR A C 1
ATOM 807 O O . THR A 1 107 ? -30.944 3.687 41.438 1.00 46.84 107 THR A O 1
ATOM 810 N N . ALA A 1 108 ? -30.435 2.923 39.361 1.00 39.88 108 ALA A N 1
ATOM 811 C CA . ALA A 1 108 ? -29.993 4.155 38.720 1.00 39.88 108 ALA A CA 1
ATOM 812 C C . ALA A 1 108 ? -29.070 5.030 39.585 1.00 39.88 108 ALA A C 1
ATOM 814 O O . ALA A 1 108 ? -29.502 5.748 40.486 1.00 39.88 108 ALA A O 1
ATOM 815 N N . VAL A 1 109 ? -27.804 5.129 39.183 1.00 39.84 109 VAL A N 1
ATOM 816 C CA . VAL A 1 109 ? -27.067 6.373 39.415 1.00 39.84 109 VAL A CA 1
ATOM 817 C C . VAL A 1 109 ? -27.838 7.471 38.673 1.00 39.84 109 VAL A C 1
ATOM 819 O O . VAL A 1 109 ? -27.612 7.737 37.495 1.00 39.84 109 VAL A O 1
ATOM 822 N N . ARG A 1 110 ? -28.817 8.083 39.347 1.00 40.59 110 ARG A N 1
ATOM 823 C CA . ARG A 1 110 ? -29.252 9.434 39.037 1.00 40.59 110 ARG A CA 1
ATOM 824 C C . ARG A 1 110 ? -28.029 10.274 39.340 1.00 40.59 110 ARG A C 1
ATOM 826 O O . ARG A 1 110 ? -27.735 10.544 40.500 1.00 40.59 110 ARG A O 1
ATOM 833 N N . TYR A 1 111 ? -27.284 10.614 38.297 1.00 45.22 111 TYR A N 1
ATOM 834 C CA . TYR A 1 111 ? -26.337 11.707 38.380 1.00 45.22 111 TYR A CA 1
ATOM 835 C C . TYR A 1 111 ? -27.137 12.913 38.871 1.00 45.22 111 TYR A C 1
ATOM 837 O O . TYR A 1 111 ? -28.040 13.387 38.178 1.00 45.22 111 TYR A O 1
ATOM 845 N N . ASP A 1 112 ? -26.876 13.347 40.101 1.00 43.75 112 ASP A N 1
ATOM 846 C CA . ASP A 1 112 ? -27.333 14.644 40.560 1.00 43.75 112 ASP A CA 1
ATOM 847 C C . ASP A 1 112 ? -26.512 15.671 39.780 1.00 43.75 112 ASP A C 1
ATOM 849 O O . ASP A 1 112 ? -25.386 16.016 40.141 1.00 43.75 112 ASP A O 1
ATOM 853 N N . ILE A 1 113 ? -27.030 16.077 38.619 1.00 49.41 113 ILE A N 1
ATOM 854 C CA . ILE A 1 113 ? -26.539 17.253 37.906 1.00 49.41 113 ILE A CA 1
ATOM 855 C C . ILE A 1 113 ? -27.066 18.446 38.705 1.00 49.41 113 ILE A C 1
ATOM 857 O O . ILE A 1 113 ? -28.010 19.117 38.295 1.00 49.41 113 ILE A O 1
ATOM 861 N N . GLY A 1 114 ? -26.500 18.671 39.891 1.00 45.38 114 GLY A N 1
ATOM 862 C CA . GLY A 1 114 ? -26.689 19.925 40.600 1.00 45.38 114 GLY A CA 1
ATOM 863 C C . GLY A 1 114 ? -26.201 21.036 39.683 1.00 45.38 114 GLY A C 1
ATOM 864 O O . GLY A 1 114 ? -25.081 20.926 39.193 1.00 45.38 114 GLY A O 1
ATOM 865 N N . ASP A 1 115 ? -27.068 22.018 39.410 1.00 46.81 115 ASP A N 1
ATOM 866 C CA . ASP A 1 115 ? -26.898 23.208 38.560 1.00 46.81 115 ASP A CA 1
ATOM 867 C C . ASP A 1 115 ? -25.454 23.501 38.110 1.00 46.81 115 ASP A C 1
ATOM 869 O O . ASP A 1 115 ? -24.815 24.480 38.508 1.00 46.81 115 ASP A O 1
ATOM 873 N N . GLN A 1 116 ? -24.938 22.678 37.197 1.00 43.69 116 GLN A N 1
ATOM 874 C CA . GLN A 1 116 ? -23.745 22.998 36.441 1.00 43.69 116 GLN A CA 1
ATOM 875 C C . GLN A 1 116 ? -24.212 23.973 35.375 1.00 43.69 116 GLN A C 1
ATOM 877 O O . GLN A 1 116 ? -24.525 23.603 34.244 1.00 43.69 116 GLN A O 1
ATOM 882 N N . ARG A 1 117 ? -24.296 25.253 35.752 1.00 47.59 117 ARG A N 1
ATOM 883 C CA . ARG A 1 117 ? -24.280 26.329 34.764 1.00 47.59 117 ARG A CA 1
ATOM 884 C C . ARG A 1 117 ? -23.099 26.042 33.855 1.00 47.59 117 ARG A C 1
ATOM 886 O O . ARG A 1 117 ? -21.974 25.953 34.340 1.00 47.59 117 ARG A O 1
ATOM 893 N N . ALA A 1 118 ? -23.391 25.842 32.573 1.00 41.91 118 ALA A N 1
ATOM 894 C CA . ALA A 1 118 ? -22.428 25.543 31.530 1.00 41.91 118 ALA A CA 1
ATOM 895 C C . ALA A 1 118 ? -21.367 26.648 31.462 1.00 41.91 118 ALA A C 1
ATOM 897 O O . ALA A 1 118 ? -21.463 27.578 30.668 1.00 41.91 118 ALA A O 1
ATOM 898 N N . HIS A 1 119 ? -20.359 26.565 32.320 1.00 49.06 119 HIS A N 1
ATOM 899 C CA . HIS A 1 119 ? -19.167 27.374 32.230 1.00 49.06 119 HIS A CA 1
ATOM 900 C C . HIS A 1 119 ? -18.075 26.449 31.714 1.00 49.06 119 HIS A C 1
ATOM 902 O O . HIS A 1 119 ? -17.452 25.706 32.462 1.00 49.06 119 HIS A O 1
ATOM 908 N N . THR A 1 120 ? -17.947 26.459 30.387 1.00 46.31 120 THR A N 1
ATOM 909 C CA . THR A 1 120 ? -16.922 25.780 29.589 1.00 46.31 120 THR A CA 1
ATOM 910 C C . THR A 1 120 ? -16.768 24.288 29.903 1.00 46.31 120 THR A C 1
ATOM 912 O O . THR A 1 120 ? -15.895 23.873 30.661 1.00 46.31 120 THR A O 1
ATOM 915 N N . ILE A 1 121 ? -17.588 23.457 29.253 1.00 44.03 121 ILE A N 1
ATOM 916 C CA . ILE A 1 121 ? -17.340 22.012 29.163 1.00 44.03 121 ILE A CA 1
ATOM 917 C C . ILE A 1 121 ? -16.008 21.829 28.424 1.00 44.03 121 ILE A C 1
ATOM 919 O O . ILE A 1 121 ? -15.935 22.008 27.208 1.00 44.03 121 ILE A O 1
ATOM 923 N N . ASN A 1 122 ? -14.944 21.518 29.164 1.00 53.19 122 ASN A N 1
ATOM 924 C CA . ASN A 1 122 ? -13.630 21.255 28.590 1.00 53.19 122 ASN A CA 1
ATOM 925 C C . ASN A 1 122 ? -13.662 19.868 27.941 1.00 53.19 122 ASN A C 1
ATOM 927 O O . ASN A 1 122 ? -13.732 18.842 28.619 1.00 53.19 122 ASN A O 1
ATOM 931 N N . ASN A 1 123 ? -13.677 19.837 26.613 1.00 56.22 123 ASN A N 1
ATOM 932 C CA . ASN A 1 123 ? -13.935 18.632 25.835 1.00 56.22 123 ASN A CA 1
ATOM 933 C C . ASN A 1 123 ? -12.632 17.839 25.615 1.00 56.22 123 ASN A C 1
ATOM 935 O O . ASN A 1 123 ? -12.171 17.667 24.488 1.00 56.22 123 ASN A O 1
ATOM 939 N N . VAL A 1 124 ? -12.025 17.359 26.708 1.00 53.16 124 VAL A N 1
ATOM 940 C CA . VAL A 1 124 ? -10.687 16.732 26.711 1.00 53.16 124 VAL A CA 1
ATOM 941 C C . VAL A 1 124 ? -10.603 15.535 25.755 1.00 53.16 124 VAL A C 1
ATOM 943 O O . VAL A 1 124 ? -9.607 15.378 25.054 1.00 53.16 124 VAL A O 1
ATOM 946 N N . GLY A 1 125 ? -11.664 14.727 25.649 1.00 55.06 125 GLY A N 1
ATOM 947 C CA . GLY A 1 125 ? -11.700 13.580 24.732 1.00 55.06 125 GLY A CA 1
ATOM 948 C C . GLY A 1 125 ? -11.749 13.976 23.251 1.00 55.06 125 GLY A C 1
ATOM 949 O O . GLY A 1 125 ? -11.133 13.324 22.409 1.00 55.06 125 GLY A O 1
ATOM 950 N N . ARG A 1 126 ? -12.427 15.083 22.921 1.00 61.50 126 ARG A N 1
ATOM 951 C CA . ARG A 1 126 ? -12.470 15.617 21.553 1.00 61.50 126 ARG A CA 1
ATOM 952 C C . ARG A 1 126 ? -11.105 16.159 21.146 1.00 61.50 126 ARG A C 1
ATOM 954 O O . ARG A 1 126 ? -10.660 15.881 20.036 1.00 61.50 12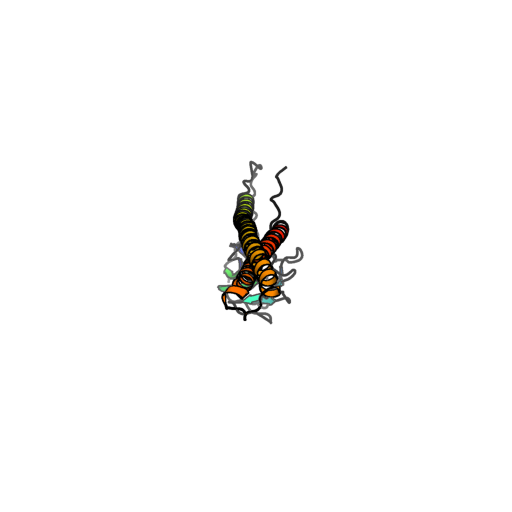6 ARG A O 1
ATOM 961 N N . ASP A 1 127 ? -10.440 16.883 22.040 1.00 63.44 127 ASP A N 1
ATOM 962 C CA . ASP A 1 127 ? -9.119 17.443 21.766 1.00 63.44 127 ASP A CA 1
ATOM 963 C C . ASP A 1 127 ? -8.065 16.338 21.638 1.00 63.44 127 ASP A C 1
ATOM 965 O O . ASP A 1 127 ? -7.254 16.380 20.717 1.00 63.44 127 ASP A O 1
ATOM 969 N N . GLN A 1 128 ? -8.129 15.293 22.470 1.00 64.31 128 GLN A N 1
ATOM 970 C CA . GLN A 1 128 ? -7.262 14.116 22.348 1.00 64.31 128 GLN A CA 1
ATOM 971 C C . GLN A 1 128 ? -7.473 13.368 21.024 1.00 64.31 128 GLN A C 1
ATOM 973 O O . GLN A 1 128 ? -6.495 13.082 20.335 1.00 64.31 128 GLN A O 1
ATOM 978 N N . TYR A 1 129 ? -8.723 13.114 20.619 1.00 66.25 129 TYR A N 1
ATOM 979 C CA . TYR A 1 129 ? -9.032 12.493 19.326 1.00 66.25 129 TYR A CA 1
ATOM 980 C C . TYR A 1 129 ? -8.521 13.336 18.150 1.00 66.25 129 TYR A C 1
ATOM 982 O O . TYR A 1 129 ? -7.862 12.822 17.246 1.00 66.25 129 TYR A O 1
ATOM 990 N N . VAL A 1 130 ? -8.779 14.648 18.170 1.00 71.38 130 VAL A N 1
ATOM 991 C CA . VAL A 1 130 ? -8.329 15.570 17.119 1.00 71.38 130 VAL A CA 1
ATOM 992 C C . VAL A 1 130 ? -6.801 15.601 17.048 1.00 71.38 130 VAL A C 1
ATOM 994 O O . VAL A 1 130 ? -6.251 15.495 15.953 1.00 71.38 130 VAL A O 1
ATOM 997 N N . GLN A 1 131 ? -6.108 15.669 18.187 1.00 73.31 131 GLN A N 1
ATOM 998 C CA . GLN A 1 131 ? -4.644 15.620 18.244 1.00 73.31 131 GLN A CA 1
ATOM 999 C C . GLN A 1 131 ? -4.092 14.290 17.718 1.00 73.31 131 GLN A C 1
ATOM 1001 O O . GLN A 1 131 ? -3.125 14.286 16.957 1.00 73.31 131 GLN A O 1
ATOM 1006 N N . GLN A 1 132 ? -4.732 13.166 18.048 1.00 74.06 132 GLN A N 1
ATOM 1007 C CA . GLN A 1 132 ? -4.328 11.841 17.581 1.00 74.06 132 GLN A CA 1
ATOM 1008 C C . GLN A 1 132 ? -4.493 11.697 16.059 1.00 74.06 132 GLN A C 1
ATOM 1010 O O . GLN A 1 132 ? -3.581 11.218 15.382 1.00 74.06 132 GLN A O 1
ATOM 1015 N N . VAL A 1 133 ? -5.608 12.180 15.498 1.00 75.62 133 VAL A N 1
ATOM 1016 C CA . VAL A 1 133 ? -5.850 12.201 14.044 1.00 75.62 133 VAL A CA 1
ATOM 1017 C C . VAL A 1 133 ? -4.866 13.133 13.330 1.00 75.62 133 VAL A C 1
ATOM 1019 O O . VAL A 1 133 ? -4.338 12.772 12.276 1.00 75.62 133 VAL A O 1
ATOM 1022 N N . ILE A 1 134 ? -4.574 14.308 13.900 1.00 78.06 134 ILE A N 1
ATOM 1023 C CA . ILE A 1 134 ? -3.591 15.252 13.347 1.00 78.06 134 ILE A CA 1
ATOM 1024 C C . ILE A 1 134 ? -2.195 14.619 13.327 1.00 78.06 134 ILE A C 1
ATOM 1026 O O . ILE A 1 134 ? -1.565 14.589 12.269 1.00 78.06 134 ILE A O 1
ATOM 1030 N N . GLN A 1 135 ? -1.739 14.036 14.441 1.00 76.69 135 GLN A N 1
ATOM 1031 C CA . GLN A 1 135 ? -0.424 13.391 14.522 1.00 76.69 135 GLN A CA 1
ATOM 1032 C C . GLN A 1 135 ? -0.287 12.203 13.567 1.00 76.69 135 GLN A C 1
ATOM 1034 O O . GLN A 1 135 ? 0.724 12.089 12.869 1.00 76.69 135 GLN A O 1
ATOM 1039 N N . GLN A 1 136 ? -1.298 11.330 13.485 1.00 77.38 136 GLN A N 1
ATOM 1040 C CA . GLN A 1 136 ? -1.290 10.227 12.520 1.00 77.38 136 GLN A CA 1
ATOM 1041 C C . GLN A 1 136 ? -1.162 10.764 11.091 1.00 77.38 136 GLN A C 1
ATOM 1043 O O . GLN A 1 136 ? -0.290 10.328 10.337 1.00 77.38 136 GLN A O 1
ATOM 1048 N N . ARG A 1 137 ? -1.974 11.763 10.728 1.00 76.69 137 ARG A N 1
ATOM 1049 C CA . ARG A 1 137 ? -1.973 12.367 9.391 1.00 76.69 137 ARG A CA 1
ATOM 1050 C C . ARG A 1 137 ? -0.625 13.014 9.041 1.00 76.69 137 ARG A C 1
ATOM 1052 O O . ARG A 1 137 ? -0.149 12.851 7.916 1.00 76.69 137 ARG A O 1
ATOM 1059 N N . GLU A 1 138 ? 0.022 13.697 9.983 1.00 82.19 138 GLU A N 1
ATOM 1060 C CA . GLU A 1 138 ? 1.343 14.310 9.787 1.00 82.19 138 GLU A CA 1
ATOM 1061 C C . GLU A 1 138 ? 2.464 13.284 9.591 1.00 82.19 138 GLU A C 1
ATOM 1063 O O . GLU A 1 138 ? 3.268 13.429 8.662 1.00 82.19 138 GLU A O 1
ATOM 1068 N N . ASN A 1 139 ? 2.500 12.232 10.414 1.00 79.75 139 ASN A N 1
ATOM 1069 C CA . ASN A 1 139 ? 3.483 11.155 10.286 1.00 79.75 139 ASN A CA 1
ATOM 1070 C C . ASN A 1 139 ? 3.384 10.490 8.905 1.00 79.75 139 ASN A C 1
ATOM 1072 O O . ASN A 1 139 ? 4.387 10.366 8.196 1.00 79.75 139 ASN A O 1
ATOM 1076 N N . PHE A 1 140 ? 2.165 10.180 8.454 1.00 77.06 140 PHE A N 1
ATOM 1077 C CA . PHE A 1 140 ? 1.936 9.624 7.120 1.00 77.06 140 PHE A CA 1
ATOM 1078 C C . PHE A 1 140 ? 2.315 10.585 5.991 1.00 77.06 140 PHE A C 1
ATOM 1080 O O . PHE A 1 140 ? 2.922 10.167 5.001 1.00 77.06 140 PHE A O 1
ATOM 1087 N N . PHE A 1 141 ? 1.991 11.878 6.098 1.00 79.19 141 PHE A N 1
ATOM 1088 C CA . PHE A 1 141 ? 2.393 12.837 5.068 1.00 79.19 141 PHE A CA 1
ATOM 1089 C C . PHE A 1 141 ? 3.902 12.996 4.976 1.00 79.19 141 PHE A C 1
ATOM 1091 O O . PHE A 1 141 ? 4.414 13.160 3.867 1.00 79.19 141 PHE A O 1
ATOM 1098 N N . ARG A 1 142 ? 4.620 12.903 6.097 1.00 80.94 142 ARG A N 1
ATOM 1099 C CA . ARG A 1 142 ? 6.083 12.921 6.110 1.00 80.94 142 ARG A CA 1
ATOM 1100 C C . ARG A 1 142 ? 6.660 11.714 5.371 1.00 80.94 142 ARG A C 1
ATOM 1102 O O . ARG A 1 142 ? 7.546 11.889 4.534 1.00 80.94 142 ARG A O 1
ATOM 1109 N N . GLU A 1 143 ? 6.113 10.521 5.598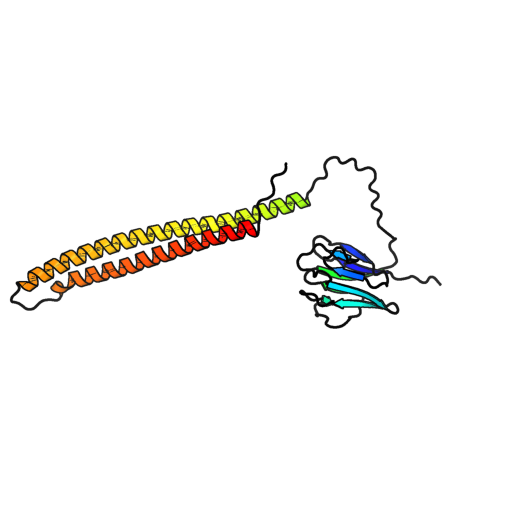 1.00 79.56 143 GLU A N 1
ATOM 1110 C CA . GLU A 1 143 ? 6.499 9.313 4.858 1.00 79.56 143 GLU A CA 1
ATOM 1111 C C . GLU A 1 143 ? 6.231 9.451 3.353 1.00 79.56 143 GLU A C 1
ATOM 1113 O O . GLU A 1 143 ? 7.120 9.202 2.538 1.00 79.56 143 GLU A O 1
ATOM 1118 N N . ILE A 1 144 ? 5.038 9.914 2.968 1.00 76.94 144 ILE A N 1
ATOM 1119 C CA . ILE A 1 144 ? 4.653 10.090 1.557 1.00 76.94 144 ILE A CA 1
ATOM 1120 C C . ILE A 1 144 ? 5.502 11.170 0.880 1.00 76.94 144 ILE A C 1
ATOM 1122 O O . ILE A 1 144 ? 5.912 11.008 -0.274 1.00 76.94 144 ILE A O 1
ATOM 1126 N N . ALA A 1 145 ? 5.788 12.271 1.578 1.00 76.81 145 ALA A N 1
ATOM 1127 C CA . ALA A 1 145 ? 6.662 13.327 1.082 1.00 76.81 145 ALA A CA 1
ATOM 1128 C C . ALA A 1 145 ? 8.074 12.787 0.827 1.00 76.81 145 ALA A C 1
ATOM 1130 O O . ALA A 1 145 ? 8.626 13.036 -0.246 1.00 76.81 145 ALA A O 1
ATOM 1131 N N . ALA A 1 146 ? 8.610 11.977 1.747 1.00 80.81 146 ALA A N 1
ATOM 1132 C CA . ALA A 1 146 ? 9.895 11.307 1.575 1.00 80.81 146 ALA A CA 1
ATOM 1133 C C . ALA A 1 146 ? 9.886 10.314 0.397 1.00 80.81 146 ALA A C 1
ATOM 1135 O O . ALA A 1 146 ? 10.866 10.218 -0.339 1.00 80.81 146 ALA A O 1
ATOM 1136 N N . THR A 1 147 ? 8.783 9.598 0.156 1.00 81.06 147 THR A N 1
ATOM 1137 C CA . THR A 1 147 ? 8.650 8.738 -1.032 1.00 81.06 147 THR A CA 1
ATOM 1138 C C . THR A 1 147 ? 8.656 9.559 -2.324 1.00 81.06 147 THR A C 1
ATOM 1140 O O . THR A 1 147 ? 9.328 9.200 -3.291 1.00 81.06 147 THR A O 1
ATOM 1143 N N . LYS A 1 148 ? 7.946 10.693 -2.349 1.00 82.56 148 LYS A N 1
ATOM 1144 C CA . LYS A 1 148 ? 7.835 11.558 -3.532 1.00 82.56 148 LYS A CA 1
ATOM 1145 C C . LYS A 1 148 ? 9.154 12.254 -3.879 1.00 82.56 148 LYS A C 1
ATOM 1147 O O . LYS A 1 148 ? 9.453 12.417 -5.064 1.00 82.56 148 LYS A O 1
ATOM 1152 N N . THR A 1 149 ? 9.942 12.664 -2.884 1.00 83.88 149 THR A N 1
ATOM 1153 C CA . THR A 1 149 ? 11.280 13.236 -3.107 1.00 83.88 149 THR A CA 1
ATOM 1154 C C . THR A 1 149 ? 12.251 12.181 -3.627 1.00 83.88 149 THR A C 1
ATOM 1156 O O . THR A 1 149 ? 12.919 12.432 -4.628 1.00 83.88 149 THR A O 1
ATOM 1159 N N . LYS A 1 150 ? 12.249 10.975 -3.043 1.00 84.12 150 LYS A N 1
ATOM 1160 C CA . LYS A 1 150 ? 13.034 9.832 -3.540 1.00 84.12 150 LYS A CA 1
ATOM 1161 C C . LYS A 1 150 ? 12.674 9.466 -4.983 1.00 84.12 150 LYS A C 1
ATOM 1163 O O . LYS A 1 150 ? 13.573 9.271 -5.792 1.00 84.12 150 LYS A O 1
ATOM 1168 N N . ALA A 1 151 ? 11.385 9.460 -5.334 1.00 89.25 151 ALA A N 1
ATOM 1169 C CA . ALA A 1 151 ? 10.923 9.204 -6.701 1.00 89.25 151 ALA A CA 1
ATOM 1170 C C . ALA A 1 151 ? 11.474 10.224 -7.708 1.00 89.25 151 ALA A C 1
ATOM 1172 O O . ALA A 1 151 ? 11.988 9.846 -8.755 1.00 89.25 151 ALA A O 1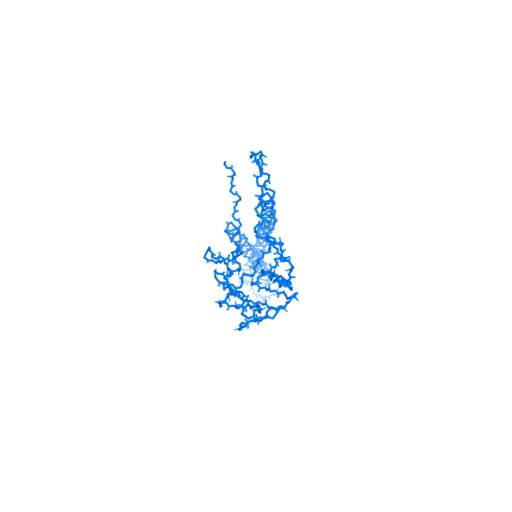
ATOM 1173 N N . ARG A 1 152 ? 11.418 11.522 -7.379 1.00 91.38 152 ARG A N 1
ATOM 1174 C CA . ARG A 1 152 ? 11.988 12.583 -8.228 1.00 91.38 152 ARG A CA 1
ATOM 1175 C C . ARG A 1 152 ? 13.501 12.448 -8.381 1.00 91.38 152 ARG A C 1
ATOM 1177 O O . ARG A 1 152 ? 13.998 12.626 -9.488 1.00 91.38 152 ARG A O 1
ATOM 1184 N N . GLY A 1 153 ? 14.205 12.119 -7.297 1.00 91.19 153 GLY A N 1
ATOM 1185 C CA . GLY A 1 153 ? 15.641 11.844 -7.334 1.00 91.19 153 GLY A CA 1
ATOM 1186 C C . GLY A 1 153 ? 15.970 10.694 -8.284 1.00 91.19 153 GLY A C 1
ATOM 1187 O O . GLY A 1 153 ? 16.792 10.862 -9.174 1.00 91.19 153 GLY A O 1
ATOM 1188 N N . LEU A 1 154 ? 15.250 9.574 -8.168 1.00 93.50 154 LEU A N 1
ATOM 1189 C CA . LEU A 1 154 ? 15.450 8.389 -9.004 1.00 93.50 154 LEU A CA 1
ATOM 1190 C C . LEU A 1 154 ? 15.216 8.667 -10.498 1.00 93.50 154 LEU A C 1
ATOM 1192 O O . LEU A 1 154 ? 15.996 8.212 -11.330 1.00 93.50 154 LEU A O 1
ATOM 1196 N N . ILE A 1 155 ? 14.184 9.452 -10.832 1.00 96.00 155 ILE A N 1
ATOM 1197 C CA . ILE A 1 155 ? 13.912 9.870 -12.217 1.00 96.00 155 ILE A CA 1
ATOM 1198 C C . ILE A 1 155 ? 15.088 10.679 -12.765 1.00 96.00 155 ILE A C 1
ATOM 1200 O O . ILE A 1 155 ? 15.587 10.363 -13.839 1.00 96.00 155 ILE A O 1
ATOM 1204 N N . TRP A 1 156 ? 15.557 11.695 -12.033 1.00 96.31 156 TRP A N 1
ATOM 1205 C CA . TRP A 1 156 ? 16.685 12.516 -12.481 1.00 96.31 156 TRP A CA 1
ATOM 1206 C C . TRP A 1 156 ? 17.976 11.712 -12.611 1.00 96.31 156 TRP A C 1
ATOM 1208 O O . TRP A 1 156 ? 18.687 11.878 -13.598 1.00 96.31 156 TRP A O 1
ATOM 1218 N N . THR A 1 157 ? 18.252 10.797 -11.681 1.00 97.12 157 THR A N 1
ATOM 1219 C CA . THR A 1 157 ? 19.376 9.862 -11.809 1.00 97.12 157 THR A CA 1
ATOM 1220 C C . THR A 1 157 ? 19.247 9.021 -13.078 1.00 97.12 157 THR A C 1
ATOM 1222 O O . THR A 1 157 ? 20.207 8.924 -13.836 1.00 97.12 157 THR A O 1
ATOM 1225 N N . GLY A 1 158 ? 18.062 8.4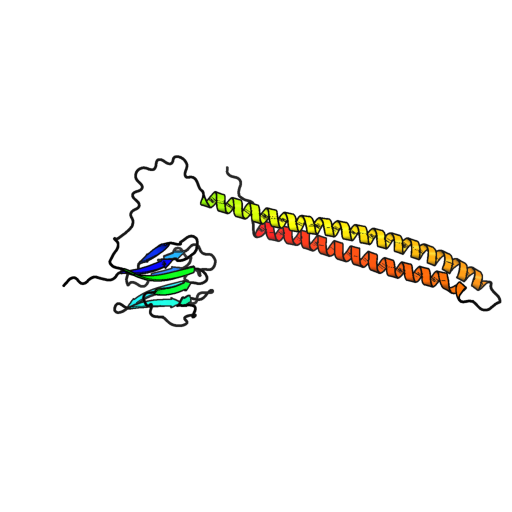72 -13.359 1.00 97.38 158 GLY A N 1
ATOM 1226 C CA . GLY A 1 158 ? 17.806 7.717 -14.584 1.00 97.38 158 GLY A CA 1
ATOM 1227 C C . GLY A 1 158 ? 17.981 8.550 -15.859 1.00 97.38 158 GLY A C 1
ATOM 1228 O O . GLY A 1 158 ? 18.595 8.072 -16.807 1.00 97.38 158 GLY A O 1
ATOM 1229 N N . VAL A 1 159 ? 17.528 9.811 -15.866 1.00 98.00 159 VAL A N 1
ATOM 1230 C CA . VAL A 1 159 ? 17.730 10.753 -16.984 1.00 98.00 159 VAL A CA 1
ATOM 1231 C C . VAL A 1 159 ? 19.214 11.029 -17.212 1.00 98.00 159 VAL A C 1
ATOM 1233 O O . VAL A 1 159 ? 19.666 10.974 -18.349 1.00 98.00 159 VAL A O 1
ATOM 1236 N N . VAL A 1 160 ? 19.991 11.278 -16.154 1.00 98.25 160 VAL A N 1
ATOM 1237 C CA . VAL A 1 160 ? 21.442 11.492 -16.274 1.00 98.25 160 VAL A CA 1
ATOM 1238 C C . VAL A 1 160 ? 22.128 10.246 -16.837 1.00 98.25 160 VAL A C 1
ATOM 1240 O O . VAL A 1 160 ? 22.892 10.358 -17.792 1.00 98.25 160 VAL A O 1
ATOM 1243 N N . VAL A 1 161 ? 21.818 9.059 -16.304 1.00 98.25 161 VAL A N 1
ATOM 1244 C CA . VAL A 1 161 ? 22.363 7.782 -16.801 1.00 98.25 161 VAL A CA 1
ATOM 1245 C C . VAL A 1 161 ? 21.998 7.564 -18.272 1.00 98.25 161 VAL A C 1
ATOM 1247 O O . VAL A 1 161 ? 22.853 7.171 -19.059 1.00 98.25 161 VAL A O 1
ATOM 1250 N N . PHE A 1 162 ? 20.763 7.877 -18.664 1.00 98.12 162 PHE A N 1
ATOM 1251 C CA . PHE A 1 162 ? 20.311 7.784 -20.051 1.00 98.12 162 PHE A CA 1
ATOM 1252 C C . PHE A 1 162 ? 21.042 8.770 -20.975 1.00 98.12 162 PHE A C 1
ATOM 1254 O O . PHE A 1 162 ? 21.473 8.401 -22.058 1.00 98.12 162 PHE A O 1
ATOM 1261 N N . LEU A 1 163 ? 21.247 10.022 -20.562 1.00 98.19 163 LEU A N 1
ATOM 1262 C CA . LEU A 1 163 ? 22.000 10.986 -21.372 1.00 98.19 163 LEU A CA 1
ATOM 1263 C C . LEU A 1 163 ? 23.465 10.563 -21.548 1.00 98.19 163 LEU A C 1
ATOM 1265 O O . LEU A 1 163 ? 24.017 10.703 -22.639 1.00 98.19 163 LEU A O 1
ATOM 1269 N N . VAL A 1 164 ? 24.077 9.996 -20.504 1.00 98.31 164 VAL A N 1
ATOM 1270 C CA . VAL A 1 164 ? 25.432 9.429 -20.575 1.00 98.31 164 VAL A CA 1
ATOM 1271 C C . VAL A 1 164 ? 25.475 8.234 -21.529 1.00 98.31 164 VAL A C 1
ATOM 1273 O O . VAL A 1 164 ? 26.338 8.185 -22.403 1.00 98.31 164 VAL A O 1
ATOM 1276 N N . GLY A 1 165 ? 24.533 7.295 -21.413 1.00 97.81 165 GLY A N 1
ATOM 1277 C CA . GLY A 1 165 ? 24.436 6.150 -22.320 1.00 97.81 165 GLY A CA 1
ATOM 1278 C C . GLY A 1 165 ? 24.215 6.570 -23.775 1.00 97.81 165 GLY A C 1
ATOM 1279 O O . GLY A 1 165 ? 24.845 6.019 -24.675 1.00 97.81 165 GLY A O 1
ATOM 1280 N N . LEU A 1 166 ? 23.397 7.600 -24.014 1.00 98.19 166 LEU A N 1
ATOM 1281 C CA . LEU A 1 166 ? 23.160 8.177 -25.337 1.00 98.19 166 LEU A CA 1
ATOM 1282 C C . LEU A 1 166 ? 24.424 8.824 -25.911 1.00 98.19 166 LEU A C 1
ATOM 1284 O O . LEU A 1 166 ? 24.717 8.611 -27.084 1.00 98.19 166 LEU A O 1
ATOM 1288 N N . ALA A 1 167 ? 25.205 9.546 -25.103 1.00 97.81 167 ALA A N 1
ATOM 1289 C CA . ALA A 1 167 ? 26.483 10.110 -25.534 1.00 97.81 167 ALA A CA 1
ATOM 1290 C C . ALA A 1 167 ? 27.501 9.016 -25.910 1.00 97.81 167 ALA A C 1
ATOM 1292 O O . ALA A 1 167 ? 28.137 9.104 -26.960 1.00 97.81 167 ALA A O 1
ATOM 1293 N N . ILE A 1 168 ? 27.611 7.956 -25.098 1.00 97.75 168 ILE A N 1
ATOM 1294 C CA . ILE A 1 168 ? 28.482 6.800 -25.380 1.00 97.75 168 ILE A CA 1
ATOM 1295 C C . ILE A 1 168 ? 28.032 6.088 -26.659 1.00 97.75 168 ILE A C 1
ATOM 1297 O O . ILE A 1 168 ? 28.857 5.785 -27.519 1.00 97.75 168 ILE A O 1
ATOM 1301 N N . ALA A 1 169 ? 26.727 5.850 -26.809 1.00 96.25 169 ALA A N 1
ATOM 1302 C CA . ALA A 1 169 ? 26.172 5.210 -27.993 1.00 96.25 169 ALA A CA 1
ATOM 1303 C C . ALA A 1 169 ? 26.408 6.060 -29.249 1.00 96.25 169 ALA A C 1
ATOM 1305 O O . ALA A 1 169 ? 26.863 5.534 -30.257 1.00 96.25 169 ALA A O 1
ATOM 1306 N N . ALA A 1 170 ? 26.169 7.372 -29.192 1.00 96.75 170 ALA A N 1
ATOM 1307 C CA . ALA A 1 170 ? 26.418 8.277 -30.312 1.00 96.75 170 ALA A CA 1
ATOM 1308 C C . ALA A 1 170 ? 27.900 8.294 -30.716 1.00 96.75 170 ALA A C 1
ATOM 1310 O O . ALA A 1 170 ? 28.210 8.246 -31.905 1.00 96.75 170 ALA A O 1
ATOM 1311 N N . PHE A 1 171 ? 28.812 8.298 -29.737 1.00 96.56 171 PHE A N 1
ATOM 1312 C CA . PHE A 1 171 ? 30.247 8.198 -29.994 1.00 96.56 171 PHE A CA 1
ATOM 1313 C C . PHE A 1 171 ? 30.619 6.858 -30.645 1.00 96.56 171 PHE A C 1
ATOM 1315 O O . PHE A 1 171 ? 31.285 6.851 -31.676 1.00 96.56 171 PHE A O 1
ATOM 1322 N N . GLY A 1 172 ? 30.143 5.734 -30.097 1.00 94.44 172 GLY A N 1
ATOM 1323 C CA . GLY A 1 172 ? 30.371 4.402 -30.668 1.00 94.44 172 GLY A CA 1
ATOM 1324 C C . GLY A 1 172 ? 29.781 4.239 -32.071 1.00 94.44 172 GLY A C 1
ATOM 1325 O O . GLY A 1 172 ? 30.392 3.625 -32.938 1.00 94.44 172 GLY A O 1
ATOM 1326 N N . TRP A 1 173 ? 28.616 4.836 -32.329 1.00 93.88 173 TRP A N 1
ATOM 1327 C CA . TRP A 1 173 ? 28.002 4.860 -33.656 1.00 93.88 173 TRP A CA 1
ATOM 1328 C C . TRP A 1 173 ? 28.845 5.652 -34.653 1.00 93.88 173 TRP A C 1
ATOM 1330 O O . TRP A 1 173 ? 29.085 5.186 -35.764 1.00 93.88 173 TRP A O 1
ATOM 1340 N N . TYR A 1 174 ? 29.313 6.838 -34.255 1.00 95.44 174 TYR A N 1
ATOM 1341 C CA . TYR A 1 174 ? 30.166 7.677 -35.091 1.00 95.44 174 TYR A CA 1
ATOM 1342 C C . TYR A 1 174 ? 31.470 6.959 -35.466 1.00 95.44 174 TYR A C 1
ATOM 1344 O O . TYR A 1 174 ? 31.842 6.938 -36.639 1.00 95.44 174 TYR A O 1
ATOM 1352 N N . THR A 1 175 ? 32.133 6.320 -34.496 1.00 92.06 175 THR A N 1
ATOM 1353 C CA . THR A 1 175 ? 33.371 5.570 -34.749 1.00 92.06 175 THR A CA 1
ATOM 1354 C C . THR A 1 175 ? 33.126 4.322 -35.592 1.00 92.06 175 THR A C 1
ATOM 1356 O O . THR A 1 175 ? 33.867 4.085 -36.541 1.00 92.06 175 THR A O 1
ATOM 1359 N N . TYR A 1 176 ? 32.064 3.563 -35.311 1.00 89.88 176 TYR A N 1
ATOM 1360 C CA . TYR A 1 176 ? 31.690 2.384 -36.094 1.00 89.88 176 TYR A CA 1
ATOM 1361 C C . TYR A 1 176 ? 31.364 2.728 -37.548 1.00 89.88 176 TYR A C 1
ATOM 1363 O O . TYR A 1 176 ? 31.792 2.032 -38.464 1.00 89.88 176 TYR A O 1
ATOM 1371 N N . PHE A 1 177 ? 30.632 3.820 -37.778 1.00 90.06 177 PHE A N 1
ATOM 1372 C CA . PHE A 1 177 ? 30.312 4.263 -39.129 1.00 90.06 177 PHE A CA 1
ATOM 1373 C C . PHE A 1 177 ? 31.576 4.640 -39.908 1.00 90.06 177 PHE A C 1
ATOM 1375 O O . PHE A 1 177 ? 31.719 4.228 -41.057 1.00 90.06 177 PHE A O 1
ATOM 1382 N N . GLY A 1 178 ? 32.516 5.349 -39.271 1.00 88.94 178 GLY A N 1
ATOM 1383 C CA . GLY A 1 178 ? 33.835 5.615 -39.852 1.00 88.94 178 GLY A CA 1
ATOM 1384 C C . GLY A 1 178 ? 34.570 4.325 -40.231 1.00 88.94 178 GLY A C 1
ATOM 1385 O O . GLY A 1 178 ? 34.973 4.171 -41.379 1.00 88.94 178 GLY A O 1
ATOM 1386 N N . GLN A 1 179 ? 34.630 3.356 -39.309 1.00 87.56 179 GLN A N 1
ATOM 1387 C CA . GLN A 1 179 ? 35.251 2.043 -39.538 1.00 87.56 179 GLN A CA 1
ATOM 1388 C C . GLN A 1 179 ? 34.620 1.286 -40.716 1.00 87.56 179 GLN A C 1
ATOM 1390 O O . GLN A 1 179 ? 35.339 0.706 -41.524 1.00 87.56 179 GLN A O 1
ATOM 1395 N N . ILE A 1 180 ? 33.289 1.306 -40.857 1.00 84.56 180 ILE A N 1
ATOM 1396 C CA . ILE A 1 180 ? 32.599 0.672 -41.994 1.00 84.56 180 ILE A CA 1
ATOM 1397 C C . ILE A 1 180 ? 32.978 1.340 -43.318 1.00 84.56 180 ILE A C 1
ATOM 1399 O O . ILE A 1 180 ? 33.207 0.643 -44.309 1.00 84.56 180 ILE A O 1
ATOM 1403 N N . VAL A 1 181 ? 33.009 2.675 -43.354 1.00 87.50 181 VAL A N 1
ATOM 1404 C CA . VAL A 1 181 ? 33.364 3.426 -44.567 1.00 87.50 181 VAL A CA 1
ATOM 1405 C C . VAL A 1 181 ? 34.798 3.097 -44.981 1.00 87.50 181 VAL A C 1
ATOM 1407 O O . VAL A 1 181 ? 35.020 2.742 -46.138 1.00 87.50 181 VAL A O 1
ATOM 1410 N N . ASP A 1 182 ? 35.739 3.105 -44.039 1.00 85.19 182 ASP A N 1
ATOM 1411 C CA . ASP A 1 182 ? 37.137 2.759 -44.304 1.00 85.19 182 ASP A CA 1
ATOM 1412 C C . ASP A 1 182 ? 37.268 1.301 -44.778 1.00 85.19 182 ASP A C 1
ATOM 1414 O O . ASP A 1 182 ? 37.892 1.034 -45.810 1.00 85.19 182 ASP A O 1
ATOM 1418 N N . LEU A 1 183 ? 36.591 0.359 -44.109 1.00 82.25 183 LEU A N 1
ATOM 1419 C CA . LEU A 1 183 ? 36.615 -1.066 -44.454 1.00 82.25 183 LEU A CA 1
ATOM 1420 C C . LEU A 1 183 ? 36.024 -1.352 -45.841 1.00 82.25 183 LEU A C 1
ATOM 1422 O O . LEU A 1 183 ? 36.504 -2.241 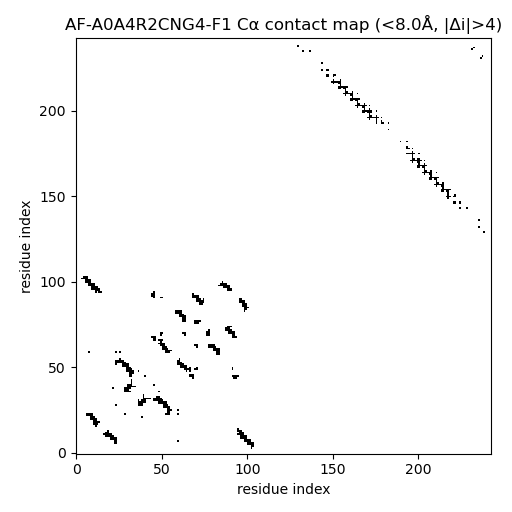-46.540 1.00 82.25 183 LEU A O 1
ATOM 1426 N N . SER A 1 184 ? 35.026 -0.577 -46.278 1.00 81.75 184 SER A N 1
ATOM 1427 C CA . SER A 1 184 ? 34.436 -0.707 -47.620 1.00 81.75 184 SER A CA 1
ATOM 1428 C C . SER A 1 184 ? 35.416 -0.386 -48.755 1.00 81.75 184 SER A C 1
ATOM 1430 O O . SER A 1 184 ? 35.222 -0.829 -49.886 1.00 81.75 184 SER A O 1
ATOM 1432 N N . SER A 1 185 ? 36.481 0.353 -48.439 1.00 83.25 185 SER A N 1
ATOM 1433 C CA . SER A 1 185 ? 37.562 0.706 -49.360 1.00 83.25 185 SER A CA 1
ATOM 1434 C C . SER A 1 185 ? 38.833 -0.132 -49.160 1.00 83.25 185 SER A C 1
ATOM 1436 O O . SER A 1 185 ? 39.769 -0.041 -49.957 1.00 83.25 185 SER A O 1
ATOM 1438 N N . ALA A 1 186 ? 38.875 -0.963 -48.114 1.00 81.81 186 ALA A N 1
ATOM 1439 C CA . ALA A 1 186 ? 40.053 -1.731 -47.740 1.00 81.81 186 ALA A CA 1
ATOM 1440 C C . ALA A 1 186 ? 40.225 -2.989 -48.605 1.00 81.81 186 ALA A C 1
ATOM 1442 O O . ALA A 1 186 ? 39.271 -3.671 -48.973 1.00 81.81 186 ALA A O 1
ATOM 1443 N N . THR A 1 187 ? 41.480 -3.326 -48.905 1.00 81.25 187 THR A N 1
ATOM 1444 C CA . THR A 1 187 ? 41.854 -4.512 -49.702 1.00 81.25 187 THR A CA 1
ATOM 1445 C C . THR A 1 187 ? 42.441 -5.644 -48.849 1.00 81.25 187 THR A C 1
ATOM 1447 O O . THR A 1 187 ? 42.761 -6.712 -49.367 1.00 81.25 187 THR A O 1
ATOM 1450 N N . SER A 1 188 ? 42.590 -5.422 -47.541 1.00 80.56 188 SER A N 1
ATOM 1451 C CA . SER A 1 188 ? 43.118 -6.374 -46.557 1.00 80.56 188 SER A CA 1
ATOM 1452 C C . SER A 1 188 ? 42.025 -6.867 -45.605 1.00 80.56 188 SER A C 1
ATOM 1454 O O . SER A 1 188 ? 40.991 -6.222 -45.452 1.00 80.56 188 SER A O 1
ATOM 1456 N N . MET A 1 189 ? 42.256 -8.005 -44.940 1.00 81.12 189 MET A N 1
ATOM 1457 C CA . MET A 1 189 ? 41.305 -8.528 -43.951 1.00 81.12 189 MET A CA 1
ATOM 1458 C C . MET A 1 189 ? 41.136 -7.582 -42.747 1.00 81.12 189 MET A C 1
ATOM 1460 O O . MET A 1 189 ? 42.137 -7.031 -42.282 1.00 81.12 189 MET A O 1
ATOM 1464 N N . PRO A 1 190 ? 39.910 -7.462 -42.201 1.00 77.25 190 PRO A N 1
ATOM 1465 C CA . PRO A 1 190 ? 39.650 -6.700 -40.985 1.00 77.25 190 PRO A CA 1
ATOM 1466 C C . PRO A 1 190 ? 40.332 -7.300 -39.752 1.00 77.25 190 PRO A C 1
ATOM 1468 O O . PRO A 1 190 ? 40.469 -8.517 -39.597 1.00 77.25 190 PRO A O 1
ATOM 1471 N N . THR A 1 191 ? 40.717 -6.413 -38.846 1.00 83.12 191 THR A N 1
ATOM 1472 C CA . THR A 1 191 ? 41.318 -6.689 -37.543 1.00 83.12 191 THR A CA 1
ATOM 1473 C C . THR A 1 191 ? 40.294 -6.506 -36.416 1.00 83.12 191 THR A C 1
ATOM 1475 O O . THR A 1 191 ? 39.162 -6.080 -36.630 1.00 83.12 191 THR A O 1
ATOM 1478 N N . LYS A 1 192 ? 40.665 -6.850 -35.175 1.00 75.56 192 LYS A N 1
ATOM 1479 C CA . LYS A 1 192 ? 39.765 -6.717 -34.011 1.00 75.56 192 LYS A CA 1
ATOM 1480 C C . LYS A 1 192 ? 39.398 -5.263 -33.697 1.00 75.56 192 LYS A C 1
ATOM 1482 O O . LYS A 1 192 ? 38.325 -5.021 -33.146 1.00 75.56 192 LYS A O 1
ATOM 1487 N N . ASP A 1 193 ? 40.261 -4.320 -34.056 1.00 79.94 193 ASP A N 1
ATOM 1488 C CA . ASP A 1 193 ? 40.049 -2.899 -33.788 1.00 79.94 193 ASP A CA 1
ATOM 1489 C C . ASP A 1 193 ? 38.959 -2.310 -34.697 1.00 79.94 193 ASP A C 1
ATOM 1491 O O . ASP A 1 193 ? 38.265 -1.381 -34.281 1.00 79.94 193 ASP A O 1
ATOM 1495 N N . ASP A 1 194 ? 38.698 -2.934 -35.851 1.00 76.12 194 ASP A N 1
ATOM 1496 C CA . ASP A 1 194 ? 37.678 -2.526 -36.832 1.00 76.12 194 ASP A CA 1
ATOM 1497 C C . ASP A 1 194 ? 36.233 -2.809 -36.372 1.00 76.12 194 ASP A C 1
ATOM 1499 O O . ASP A 1 194 ? 35.277 -2.375 -37.012 1.00 76.12 194 ASP A O 1
ATOM 1503 N N . LEU A 1 195 ? 36.053 -3.517 -35.246 1.00 76.25 195 LEU A N 1
ATOM 1504 C CA . LEU A 1 195 ? 34.745 -3.786 -34.626 1.00 76.25 195 LEU A CA 1
ATOM 1505 C C . LEU A 1 195 ? 34.561 -3.076 -33.270 1.00 76.25 195 LEU A C 1
ATOM 1507 O O . LEU A 1 195 ? 33.539 -3.238 -32.599 1.00 76.25 195 LEU A O 1
ATOM 1511 N N . SER A 1 196 ? 35.547 -2.290 -32.836 1.00 86.94 196 SER A N 1
ATOM 1512 C CA . SER A 1 196 ? 35.535 -1.645 -31.517 1.00 86.94 196 SER A CA 1
ATOM 1513 C C . SER A 1 196 ? 34.419 -0.602 -31.369 1.00 86.94 196 SER A C 1
ATOM 1515 O O . SER A 1 196 ? 33.803 -0.525 -30.303 1.00 86.94 196 SER A O 1
ATOM 1517 N N . GLY A 1 197 ? 34.080 0.141 -32.432 1.00 88.06 197 GLY A N 1
ATOM 1518 C CA . GLY A 1 197 ? 32.995 1.127 -32.404 1.00 88.06 197 GLY A CA 1
ATOM 1519 C C . GLY A 1 197 ? 31.632 0.493 -32.117 1.00 88.06 197 GLY A C 1
ATOM 1520 O O . GLY A 1 197 ? 30.863 1.001 -31.297 1.00 88.06 197 GLY A O 1
ATOM 1521 N N . PHE A 1 198 ? 31.371 -0.682 -32.699 1.00 90.62 198 PHE A N 1
ATOM 1522 C CA . PHE A 1 198 ? 30.147 -1.444 -32.443 1.00 90.62 198 PHE A CA 1
ATOM 1523 C C . PHE A 1 198 ? 30.024 -1.862 -30.971 1.00 90.62 198 PHE A C 1
ATOM 1525 O O . PHE A 1 198 ? 28.949 -1.750 -30.381 1.00 90.62 198 PHE A O 1
ATOM 1532 N N . LEU A 1 199 ? 31.122 -2.300 -30.346 1.00 93.31 199 LEU A N 1
ATOM 1533 C CA . LEU A 1 199 ? 31.121 -2.684 -28.931 1.00 93.31 199 LEU A CA 1
ATOM 1534 C C . LEU A 1 199 ? 30.843 -1.486 -28.012 1.00 93.31 199 LEU A C 1
ATOM 1536 O O . LEU A 1 199 ? 30.079 -1.611 -27.054 1.00 93.31 199 LEU A O 1
ATOM 1540 N N . VAL A 1 200 ? 31.406 -0.314 -28.325 1.00 94.31 200 VAL A N 1
ATOM 1541 C CA . VAL A 1 200 ? 31.132 0.933 -27.588 1.00 94.31 200 VAL A CA 1
ATOM 1542 C C . VAL A 1 200 ? 29.672 1.360 -27.761 1.00 94.31 200 VAL A C 1
ATOM 1544 O O . VAL A 1 200 ? 29.019 1.728 -26.782 1.00 94.31 200 VAL A O 1
ATOM 1547 N N . PHE A 1 201 ? 29.127 1.245 -28.975 1.00 93.75 201 PHE A N 1
ATOM 1548 C CA . PHE A 1 201 ? 27.711 1.495 -29.242 1.00 93.75 201 PHE A CA 1
ATOM 1549 C C . PHE A 1 201 ? 26.805 0.574 -28.411 1.00 93.75 201 PHE A C 1
ATOM 1551 O O . PHE A 1 201 ? 25.896 1.049 -27.724 1.00 93.75 201 PHE A O 1
ATOM 1558 N N . ALA A 1 202 ? 27.085 -0.733 -28.414 1.00 95.19 202 ALA A N 1
ATOM 1559 C CA . ALA A 1 202 ? 26.333 -1.720 -27.646 1.00 95.19 202 ALA A CA 1
ATOM 1560 C C . ALA A 1 202 ? 26.383 -1.432 -26.135 1.00 95.19 202 ALA A C 1
ATOM 1562 O O . ALA A 1 202 ? 25.356 -1.507 -25.456 1.00 95.19 202 ALA A O 1
ATOM 1563 N N . LEU A 1 203 ? 27.547 -1.032 -25.613 1.00 96.56 203 LEU A N 1
ATOM 1564 C CA . LEU A 1 203 ? 27.713 -0.647 -24.212 1.00 96.56 203 LEU A CA 1
ATOM 1565 C C . LEU A 1 203 ? 26.863 0.581 -23.850 1.00 96.56 203 LEU A C 1
ATOM 1567 O O . LEU A 1 203 ? 26.165 0.564 -22.836 1.00 96.56 203 LEU A O 1
ATOM 1571 N N . GLY A 1 204 ? 26.852 1.614 -24.699 1.00 96.31 204 GLY A N 1
ATOM 1572 C CA . GLY A 1 204 ? 25.965 2.771 -24.530 1.00 96.31 204 GLY A CA 1
ATOM 1573 C C . GLY A 1 204 ? 24.481 2.380 -24.526 1.00 96.31 204 GLY A C 1
ATOM 1574 O O . GLY A 1 204 ? 23.707 2.866 -23.699 1.00 96.31 204 GLY A O 1
ATOM 1575 N N . GLY A 1 205 ? 24.094 1.424 -25.377 1.00 95.81 205 GLY A N 1
ATOM 1576 C CA . GLY A 1 205 ? 22.753 0.833 -25.388 1.00 95.81 205 GLY A CA 1
ATOM 1577 C C . GLY A 1 205 ? 22.369 0.160 -24.064 1.00 95.81 205 GLY A C 1
ATOM 1578 O O . GLY A 1 205 ? 21.272 0.391 -23.553 1.00 95.81 205 GLY A O 1
ATOM 1579 N N . LEU A 1 206 ? 23.276 -0.611 -23.459 1.00 97.81 206 LEU A N 1
ATOM 1580 C CA . LEU A 1 206 ? 23.045 -1.237 -22.149 1.00 97.81 206 LEU A CA 1
ATOM 1581 C C . LEU A 1 206 ? 22.888 -0.196 -21.031 1.00 97.81 206 LEU A C 1
ATOM 1583 O O . LEU A 1 206 ? 21.989 -0.319 -20.198 1.00 97.81 206 LEU A O 1
ATOM 1587 N N . VAL A 1 207 ? 23.709 0.858 -21.036 1.00 97.94 207 VAL A N 1
ATOM 1588 C CA . VAL A 1 207 ? 23.588 1.971 -20.076 1.00 97.94 207 VAL A CA 1
ATOM 1589 C C . VAL A 1 207 ? 22.231 2.671 -20.221 1.00 97.94 207 VAL A C 1
ATOM 1591 O O . VAL A 1 207 ? 21.581 2.974 -19.217 1.00 97.94 207 VAL A O 1
ATOM 1594 N N . ASN A 1 208 ? 21.743 2.851 -21.451 1.00 98.25 208 ASN A N 1
ATOM 1595 C CA . ASN A 1 208 ? 20.413 3.410 -21.702 1.00 98.25 208 ASN A CA 1
ATOM 1596 C C . ASN A 1 208 ? 19.287 2.541 -21.136 1.00 98.25 208 ASN A C 1
ATOM 1598 O O . ASN A 1 208 ? 18.353 3.089 -20.549 1.00 98.25 208 ASN A O 1
ATOM 1602 N N . LEU A 1 209 ? 19.374 1.210 -21.250 1.00 98.19 209 LEU A N 1
ATOM 1603 C CA . LEU A 1 209 ? 18.387 0.309 -20.641 1.00 98.19 209 LEU A CA 1
ATOM 1604 C C . LEU A 1 209 ? 18.311 0.510 -19.124 1.00 98.19 209 LEU A C 1
ATOM 1606 O O . LEU A 1 209 ? 17.214 0.612 -18.575 1.00 98.19 209 LEU A O 1
ATOM 1610 N N . VAL A 1 210 ? 19.459 0.642 -18.453 1.00 97.88 210 VAL A N 1
ATOM 1611 C CA . VAL A 1 210 ? 19.505 0.941 -17.013 1.00 97.88 210 VAL A CA 1
ATOM 1612 C C . VAL A 1 210 ? 18.859 2.297 -16.715 1.00 97.88 210 VAL A C 1
ATOM 1614 O O . VAL A 1 210 ? 18.022 2.390 -15.817 1.00 97.88 210 VAL A O 1
ATOM 1617 N N . GLY A 1 211 ? 19.184 3.337 -17.490 1.00 96.88 211 GLY A N 1
ATOM 1618 C CA . GLY A 1 211 ? 18.577 4.664 -17.350 1.00 96.88 211 GLY A CA 1
ATOM 1619 C C . GLY A 1 211 ? 17.049 4.636 -17.475 1.00 96.88 211 GLY A C 1
ATOM 1620 O O . GLY A 1 211 ? 16.346 5.175 -16.618 1.00 96.88 211 GLY A O 1
ATOM 1621 N N . VAL A 1 212 ? 16.519 3.934 -18.482 1.00 97.94 212 VAL A N 1
ATOM 1622 C CA . VAL A 1 212 ? 15.070 3.764 -18.693 1.00 97.94 212 VAL A CA 1
ATOM 1623 C C . VAL A 1 212 ? 14.418 3.008 -17.536 1.00 97.94 212 VAL A C 1
ATOM 1625 O O . VAL A 1 212 ? 13.374 3.439 -17.046 1.00 97.94 212 VAL A O 1
ATOM 1628 N N . LEU A 1 213 ? 15.031 1.924 -17.050 1.00 97.88 213 LEU A N 1
ATOM 1629 C CA . LEU A 1 213 ? 14.511 1.166 -15.906 1.00 97.88 213 LEU A CA 1
ATOM 1630 C C . LEU A 1 213 ? 14.407 2.034 -14.643 1.00 97.88 213 LEU A C 1
ATOM 1632 O O . LEU A 1 213 ? 13.393 1.976 -13.945 1.00 97.88 213 LEU A O 1
ATOM 1636 N N . LEU A 1 214 ? 15.405 2.883 -14.376 1.00 97.44 214 LEU A N 1
ATOM 1637 C CA . LEU A 1 214 ? 15.377 3.825 -13.251 1.00 97.44 214 LEU A CA 1
ATOM 1638 C C . LEU A 1 214 ? 14.264 4.873 -13.403 1.00 97.44 214 LEU A C 1
ATOM 1640 O O . LEU A 1 214 ? 13.555 5.161 -12.436 1.00 97.44 214 LEU A O 1
ATOM 1644 N N . ILE A 1 215 ? 14.066 5.405 -14.614 1.00 97.75 215 ILE A N 1
ATOM 1645 C CA . ILE A 1 215 ? 12.978 6.350 -14.908 1.00 97.75 215 ILE A CA 1
ATOM 1646 C C . ILE A 1 215 ? 11.616 5.686 -14.672 1.00 97.75 215 ILE A C 1
ATOM 1648 O O . ILE A 1 215 ? 10.779 6.252 -13.965 1.00 97.75 215 ILE A O 1
ATOM 1652 N N . ILE A 1 216 ? 11.398 4.477 -15.203 1.00 97.06 216 ILE A N 1
ATOM 1653 C CA . ILE A 1 216 ? 10.147 3.724 -15.025 1.00 97.06 216 ILE A CA 1
ATOM 1654 C C . ILE A 1 216 ? 9.890 3.462 -13.539 1.00 97.06 216 ILE A 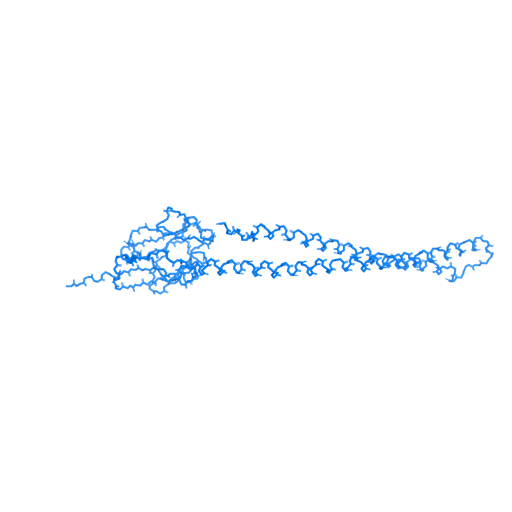C 1
ATOM 1656 O O . ILE A 1 216 ? 8.803 3.765 -13.046 1.00 97.06 216 ILE A O 1
ATOM 1660 N N . ALA A 1 217 ? 10.889 2.963 -12.805 1.00 95.19 217 ALA A N 1
ATOM 1661 C CA . ALA A 1 217 ? 10.772 2.717 -11.370 1.00 95.19 217 ALA A CA 1
ATOM 1662 C C . ALA A 1 217 ? 10.404 3.998 -10.599 1.00 95.19 217 ALA A C 1
ATOM 1664 O O . ALA A 1 217 ? 9.527 3.981 -9.732 1.00 95.19 217 ALA A O 1
ATOM 1665 N N . GLY A 1 218 ? 11.015 5.131 -10.955 1.00 94.62 218 GLY A N 1
ATOM 1666 C CA . GLY A 1 218 ? 10.700 6.433 -10.372 1.00 94.62 218 GLY A CA 1
ATOM 1667 C C . GLY A 1 218 ? 9.276 6.911 -10.676 1.00 94.62 218 GLY A C 1
ATOM 1668 O O . GLY A 1 218 ? 8.595 7.415 -9.777 1.00 94.62 218 GLY A O 1
ATOM 1669 N N . ILE A 1 219 ? 8.786 6.709 -11.905 1.00 95.06 219 ILE A N 1
ATOM 1670 C CA . ILE A 1 219 ? 7.406 7.035 -12.304 1.00 95.06 219 ILE A CA 1
ATOM 1671 C C . ILE A 1 219 ? 6.402 6.175 -11.531 1.00 95.06 219 ILE A C 1
ATOM 1673 O O . ILE A 1 219 ? 5.456 6.714 -10.954 1.00 95.06 219 ILE A O 1
ATOM 1677 N N . VAL A 1 220 ? 6.620 4.859 -11.463 1.00 94.12 220 VAL A N 1
ATOM 1678 C CA . VAL A 1 220 ? 5.758 3.938 -10.705 1.00 94.12 220 VAL A CA 1
ATOM 1679 C C . VAL A 1 220 ? 5.687 4.368 -9.241 1.00 94.12 220 VAL A C 1
ATOM 1681 O O . VAL A 1 220 ? 4.592 4.521 -8.694 1.00 94.12 220 VAL A O 1
ATOM 1684 N N . LEU A 1 221 ? 6.835 4.661 -8.624 1.00 91.88 221 LEU A N 1
ATOM 1685 C CA . LEU A 1 221 ? 6.892 5.135 -7.243 1.00 91.88 221 LEU A CA 1
ATOM 1686 C C . LEU A 1 221 ? 6.113 6.451 -7.049 1.00 91.88 221 LEU A C 1
ATOM 1688 O O . LEU A 1 221 ? 5.416 6.620 -6.046 1.00 91.88 221 LEU A O 1
ATOM 1692 N N . HIS A 1 222 ? 6.175 7.370 -8.017 1.00 91.06 222 HIS A N 1
ATOM 1693 C CA . HIS A 1 222 ? 5.422 8.626 -7.985 1.00 91.06 222 HIS A CA 1
ATOM 1694 C C . HIS A 1 222 ? 3.904 8.412 -8.061 1.00 91.06 222 HIS A C 1
ATOM 1696 O O . HIS A 1 222 ? 3.146 9.048 -7.317 1.00 91.06 222 HIS A O 1
ATOM 1702 N N . ILE A 1 223 ? 3.455 7.516 -8.943 1.00 90.81 223 ILE A N 1
ATOM 1703 C CA . ILE A 1 223 ? 2.036 7.180 -9.112 1.00 90.81 223 ILE A CA 1
ATOM 1704 C C . ILE A 1 223 ? 1.499 6.550 -7.826 1.00 90.81 223 ILE A C 1
ATOM 1706 O O . ILE A 1 223 ? 0.480 7.009 -7.309 1.00 90.81 223 ILE A O 1
ATOM 1710 N N . VAL A 1 224 ? 2.214 5.573 -7.258 1.00 89.62 224 VAL A N 1
ATOM 1711 C CA . VAL A 1 224 ? 1.827 4.906 -6.004 1.00 89.62 224 VAL A CA 1
ATOM 1712 C C . VAL A 1 224 ? 1.735 5.907 -4.851 1.00 89.62 224 VAL A C 1
ATOM 1714 O O . VAL A 1 224 ? 0.731 5.932 -4.137 1.00 89.62 224 VAL A O 1
ATOM 1717 N N . ALA A 1 225 ? 2.727 6.791 -4.697 1.00 86.56 225 ALA A N 1
ATOM 1718 C CA . ALA A 1 225 ? 2.698 7.832 -3.668 1.00 86.56 225 ALA A CA 1
ATOM 1719 C C . ALA A 1 225 ? 1.490 8.776 -3.832 1.00 86.56 225 ALA A C 1
ATOM 1721 O O . ALA A 1 225 ? 0.864 9.182 -2.849 1.00 86.56 225 ALA A O 1
ATOM 1722 N N . THR A 1 226 ? 1.123 9.095 -5.075 1.00 86.50 226 THR A N 1
ATOM 1723 C CA . THR A 1 226 ? -0.025 9.961 -5.380 1.00 86.50 226 THR A CA 1
ATOM 1724 C C . THR A 1 226 ? -1.362 9.255 -5.132 1.00 86.50 226 THR A C 1
ATOM 1726 O O . THR A 1 226 ? -2.285 9.864 -4.588 1.00 86.50 226 THR A O 1
ATOM 1729 N N . ALA A 1 227 ? -1.465 7.969 -5.470 1.00 84.38 227 ALA A N 1
ATOM 1730 C CA . ALA A 1 227 ? -2.650 7.152 -5.220 1.00 84.38 227 ALA A CA 1
ATOM 1731 C C . ALA A 1 227 ? -2.895 6.944 -3.716 1.00 84.38 227 ALA A C 1
ATOM 1733 O O . ALA A 1 227 ? -4.023 7.106 -3.244 1.00 84.38 227 ALA A O 1
ATOM 1734 N N . ARG A 1 228 ? -1.831 6.681 -2.942 1.00 82.00 228 ARG A N 1
ATOM 1735 C CA . ARG A 1 228 ? -1.904 6.501 -1.481 1.00 82.00 228 ARG A CA 1
ATOM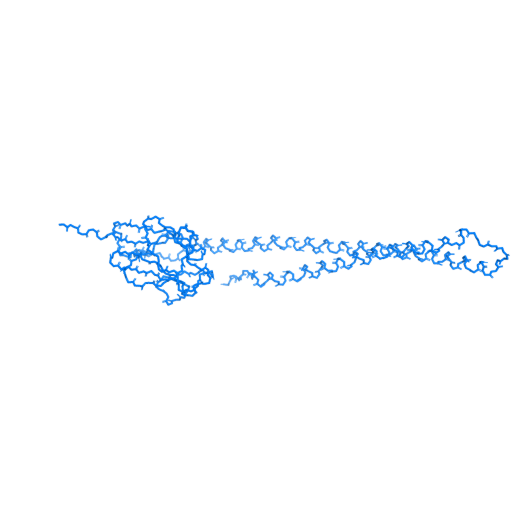 1736 C C . ARG A 1 228 ? -2.434 7.753 -0.775 1.00 82.00 228 ARG A C 1
ATOM 1738 O O . ARG A 1 228 ? -3.219 7.634 0.159 1.00 82.00 228 ARG A O 1
ATOM 1745 N N . ARG A 1 229 ? -2.093 8.949 -1.273 1.00 80.81 229 ARG A N 1
ATOM 1746 C CA . ARG A 1 229 ? -2.602 10.227 -0.744 1.00 80.81 229 ARG A CA 1
ATOM 1747 C C . ARG A 1 229 ? -4.130 10.331 -0.817 1.00 80.81 229 ARG A C 1
ATOM 1749 O O . ARG A 1 229 ? -4.752 10.709 0.166 1.00 80.81 229 ARG A O 1
ATOM 1756 N N . ARG A 1 230 ? -4.736 9.958 -1.951 1.00 78.88 230 ARG A N 1
ATOM 1757 C CA . ARG A 1 230 ? -6.200 10.035 -2.141 1.00 78.88 230 ARG A CA 1
ATOM 1758 C C . ARG A 1 230 ? -6.965 9.098 -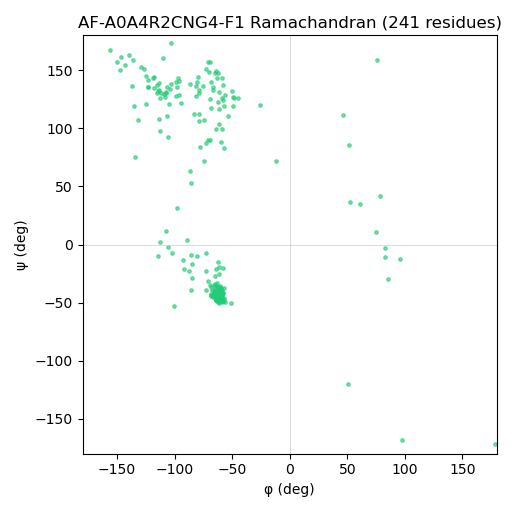1.206 1.00 78.88 230 ARG A C 1
ATOM 1760 O O . ARG A 1 230 ? -8.059 9.434 -0.771 1.00 78.88 230 ARG A O 1
ATOM 1767 N N . ARG A 1 231 ? -6.397 7.927 -0.900 1.00 78.69 231 ARG A N 1
ATOM 1768 C CA . ARG A 1 231 ? -6.996 6.967 0.039 1.00 78.69 231 ARG A CA 1
ATOM 1769 C C . ARG A 1 231 ? -7.055 7.534 1.459 1.00 78.69 231 ARG A C 1
ATOM 1771 O O . ARG A 1 231 ? -8.067 7.371 2.127 1.00 78.69 231 ARG A O 1
ATOM 1778 N N . ILE A 1 232 ? -6.014 8.253 1.879 1.00 74.12 232 ILE A N 1
ATOM 1779 C CA . ILE A 1 232 ? -5.932 8.848 3.221 1.00 74.12 232 ILE A CA 1
ATOM 1780 C C . ILE A 1 232 ? -6.978 9.935 3.418 1.00 74.12 232 ILE A C 1
ATOM 1782 O O . ILE A 1 232 ? -7.635 9.934 4.446 1.00 74.12 232 ILE A O 1
ATOM 1786 N N . ASP A 1 233 ? -7.196 10.814 2.440 1.00 76.12 233 ASP A N 1
ATOM 1787 C CA . ASP A 1 233 ? -8.237 11.843 2.576 1.00 76.12 233 ASP A CA 1
ATOM 1788 C C . ASP A 1 233 ? -9.650 11.229 2.734 1.00 76.12 233 ASP A C 1
ATOM 1790 O O . ASP A 1 233 ? -10.551 11.890 3.247 1.00 76.12 233 ASP A O 1
ATOM 1794 N N . ARG A 1 234 ? -9.837 9.954 2.343 1.00 78.31 234 ARG A N 1
ATOM 1795 C CA . ARG A 1 234 ? -11.067 9.177 2.572 1.00 78.31 234 ARG A CA 1
ATOM 1796 C C . ARG A 1 234 ? -11.104 8.479 3.938 1.00 78.31 234 ARG A C 1
ATOM 1798 O O . ARG A 1 234 ? -12.175 8.387 4.524 1.00 78.31 234 ARG A O 1
ATOM 1805 N N . GLU A 1 235 ? -9.977 7.943 4.407 1.00 76.75 235 GLU A N 1
ATOM 1806 C CA . GLU A 1 235 ? -9.876 7.180 5.669 1.00 76.75 235 GLU A CA 1
ATOM 1807 C C . GLU A 1 235 ? -9.689 8.080 6.900 1.00 76.75 235 GLU A C 1
ATOM 1809 O O . GLU A 1 235 ? -10.122 7.732 7.993 1.00 76.75 235 GLU A O 1
ATOM 1814 N N . LEU A 1 236 ? -9.075 9.249 6.716 1.00 78.31 236 LEU A N 1
ATOM 1815 C CA . LEU A 1 236 ? -8.749 10.238 7.742 1.00 78.31 236 LEU A CA 1
ATOM 1816 C C . LEU A 1 236 ? -9.149 11.635 7.229 1.00 78.31 236 LEU A C 1
ATOM 1818 O O . LEU A 1 236 ? -8.286 12.410 6.792 1.00 78.31 236 LEU A O 1
ATOM 1822 N N . PRO A 1 237 ? -10.457 11.963 7.222 1.00 71.50 237 PRO A N 1
ATOM 1823 C CA . PRO A 1 237 ? -10.928 13.261 6.761 1.00 71.50 237 PRO A CA 1
ATOM 1824 C C . PRO A 1 237 ? -10.363 14.391 7.638 1.00 71.50 237 PRO A C 1
ATOM 1826 O O . PRO A 1 237 ? -10.146 14.196 8.838 1.00 71.50 237 PRO A O 1
ATOM 1829 N N . PRO A 1 238 ? -10.106 15.582 7.066 1.00 73.75 238 PRO A N 1
ATOM 1830 C CA . PRO A 1 238 ? -9.583 16.704 7.832 1.00 73.75 238 PRO A CA 1
ATOM 1831 C C . PRO A 1 238 ? -10.546 17.069 8.972 1.00 73.75 238 PRO A C 1
ATOM 1833 O O . PRO A 1 238 ? -11.766 17.003 8.780 1.00 73.75 238 PRO A O 1
ATOM 1836 N N . PRO A 1 239 ? -10.022 17.471 10.146 1.00 67.06 239 PRO A N 1
ATOM 1837 C CA . PRO A 1 239 ? -10.863 17.913 11.245 1.00 67.06 239 PRO A CA 1
ATOM 1838 C C . PRO A 1 239 ? -11.742 19.065 10.757 1.00 67.06 239 PRO A C 1
ATOM 1840 O O . PRO A 1 239 ? -11.257 20.017 10.141 1.00 67.06 239 PRO A O 1
ATOM 1843 N N . GLN A 1 240 ? -13.049 18.955 10.989 1.00 70.19 240 GLN A N 1
ATOM 1844 C CA . GLN A 1 240 ? -13.984 20.011 10.623 1.00 70.19 240 GLN A CA 1
ATOM 1845 C C . GLN A 1 240 ? -13.622 21.269 11.418 1.00 70.19 240 GLN A C 1
ATOM 1847 O O . GLN A 1 240 ? -13.550 21.228 12.648 1.00 70.19 240 GLN A O 1
ATOM 1852 N N . SER A 1 241 ? -13.352 22.374 10.716 1.00 56.56 241 SER A N 1
ATOM 1853 C CA . SER A 1 241 ? -13.045 23.653 11.354 1.00 56.56 241 SER A CA 1
ATOM 1854 C C . SER A 1 241 ? -14.217 24.066 12.239 1.00 56.56 241 SER A C 1
ATOM 1856 O O . SER A 1 241 ? -15.348 24.130 11.753 1.00 56.56 241 SER A O 1
ATOM 1858 N N . MET A 1 242 ? -13.942 24.350 13.512 1.00 49.62 242 MET A N 1
ATOM 1859 C CA . MET A 1 242 ? -14.923 24.933 14.425 1.00 49.62 242 MET A CA 1
ATOM 1860 C C . MET A 1 242 ? -15.417 26.258 13.822 1.00 49.62 242 MET A C 1
ATOM 1862 O O . MET A 1 242 ? -14.610 27.150 13.559 1.00 49.62 242 MET A O 1
ATOM 1866 N N . ARG A 1 243 ? -16.718 26.351 13.545 1.00 41.25 243 ARG A N 1
ATOM 1867 C CA . ARG A 1 243 ? -17.435 27.625 13.461 1.00 41.25 243 ARG A CA 1
ATOM 1868 C C . ARG A 1 243 ? -18.210 27.801 14.750 1.00 41.25 243 ARG A C 1
ATOM 1870 O O . ARG A 1 243 ? -18.718 26.767 15.241 1.00 41.25 243 ARG A O 1
#

Mean predicted aligned error: 17.49 Å

pLDDT: mean 82.14, std 15.93, range [34.97, 98.31]

Solvent-accessible surface area (backbone atoms only — not comparable to full-atom values): 13332 Å² total; per-residue (Å²): 134,84,84,77,68,65,40,39,34,37,33,27,72,51,70,102,53,47,71,45,72,47,73,60,81,45,57,82,38,36,33,15,41,32,91,86,27,79,41,62,46,98,44,92,66,41,28,58,63,20,34,39,37,34,42,59,96,92,41,44,35,41,30,56,62,80,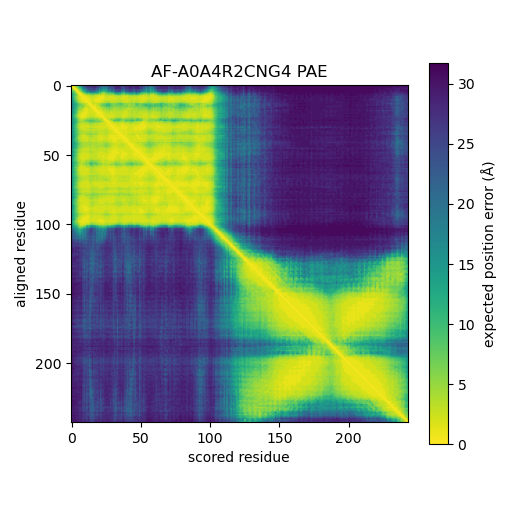31,88,58,42,32,26,52,73,85,42,75,52,91,58,76,39,77,67,52,77,68,39,37,40,26,49,40,87,47,39,26,36,32,41,71,41,78,74,76,75,84,71,86,72,76,79,77,68,86,72,70,86,74,73,85,78,57,61,69,59,53,50,51,51,51,52,53,49,51,53,52,50,55,52,50,52,54,43,50,52,47,42,52,52,16,53,50,35,27,52,52,10,50,52,40,26,53,52,11,48,52,41,20,53,52,11,46,54,47,29,51,50,38,51,59,55,54,74,73,51,93,67,85,86,59,78,73,66,51,46,22,53,53,40,20,53,50,11,51,55,39,27,53,52,9,52,51,33,30,51,54,14,50,53,45,38,52,52,46,55,55,54,51,60,53,42,57,71,76,56,59,78,80,78,77,88,126

Foldseek 3Di:
DDPQPWWKWKAWCDDPRHRPIDTAPQDKFWEFCAPPGPHHDVDPQTHRTFWIWHDDPNWIKIGGPPGPQAKDWQNHGDPGIDTDDQQIWIDRRPTIIGMHIDRDDDDDPPPPPPPPPCPDPPPVVVVVVLVVLVVVVVVLVVVLVVLLVVLVVLLVVLVVLLVVLVVQLVQLVVLLVVLVVVVVVDPDDDDPVSCVSVVSNVSSVVSNVSSVVSNVVSVVSNVVSVVVVVVCCVVRPRPDDDD

Secondary structure (DSSP, 8-state):
-----PEEEEEE-SSTTTT-EEE--SS-EEEESSTTSSEE---TTS-SS-EEEEEETTEEEEEE-S-SS-EEETTEEPSS-EE--TT-EEEETTEEEEEEEES---S-----------S----HHHHHHHHHHHHHHHHHHHHHHHHHHHHHHHHHHHHHHHHHHHHHHHHHHHHHHHHHHHHHH--SPPPGGGGHHHHHHHHHHHHHHHHHHHHHHHHHHHHHHHHHHHHHHHHSPPPPPP-

Radius of gyration: 36.4 Å; Cα contacts (8 Å, |Δi|>4): 364; chains: 1; bounding box: 79×50×106 Å

Nearest PDB structures (foldseek):
  7rj3-assembly3_C  TM=9.256E-01  e=4.927E-10  Mycobacterium tuberculosis
  6i2p-assembly1_D  TM=9.548E-01  e=1.025E-09  Mycobacterium tuberculosis H37Rv
  8p5x-assembly1_G  TM=9.405E-01  e=1.283E-09  Corynebacterium glutamicum ATCC 13032
  2ff4-assembly1_A  TM=8.956E-01  e=7.781E-09  Mycobacterium tuberculosis H37Rv
  2aff-assembly1_A  TM=8.184E-01  e=4.009E-07  Homo sapiens

Sequence (243 aa):
MSDGSSTTYLVVETGSHEGQRINLTGARMTVGRLPSCEVRFEDPYLSRTHAALWQQGGVDYVEDLGSAGGTFVNGEAITVPRRLYPGDRVAFADLQLRYGTGEGAPTAVRYDIGDQRAHTINNVGRDQYVQQVIQQRENFFREIAATKTKARGLIWTGVVVFLVGLAIAAFGWYTYFGQIVDLSSATSMPTKDDLSGFLVFALGGLVNLVGVLLIIAGIVLHIVATARRRRIDRELPPPQSMR